Protein AF-0000000087635428 (afdb_homodimer)

Foldseek 3Di:
DFQLVLFAQDAAEDEQQAFQLVVVVVCVVVVHFKHFHADPVQAGQFMDGPVLQQQPDLDDPDPRRCRLVVLVVVQVVPDVSVVVSVVSRRDGNNSRTGGDAAAEERGDDPVVVVVVCVVVVNFKHFYAYPVNHGRGMDGVVSVVVVVVPPD/DFQLVLFAQDAAEDEQQAFQLVVVVVCVVVVHFKHFHADPVQAGQFMDGPVLQQQPDQDDPDPRRCRLVVLVVVQVVPDVSVVVSVVSRRDGNNSRTGGDAAAEERGDDPVVVVVVCVVVVNFKHFYAYPVNHGRGMD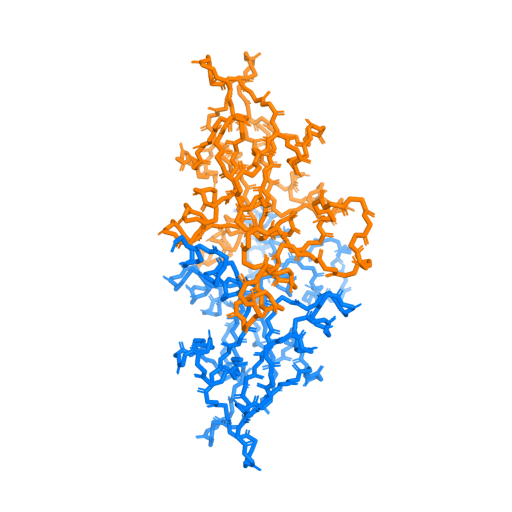GVVSVVVVVVPPD

Nearest PDB structures (foldseek):
  2p9m-assembly2_C  TM=8.745E-01  e=1.021E-12  Methanocaldococcus jannaschii DSM 2661
  2p9m-assembly1_A  TM=8.570E-01  e=1.891E-12  Methanocaldococcus jannaschii DSM 2661
  2ef7-assembly1_B-2  TM=7.426E-01  e=1.404E-13  Sulfurisphaera tokodaii str. 7
  2ef7-assembly1_A-2  TM=7.556E-01  e=5.151E-13  Sulfurisphaera tokodaii str. 7
  3kh5-assembly1_A  TM=8.311E-01  e=3.840E-11  Methanocaldococcus jannaschii

Solvent-accessible surface area (backbone atoms only — not comparable to full-atom values): 15898 Å² total; per-residue (Å²): 109,39,28,65,78,53,38,45,69,74,61,57,68,43,42,52,74,38,29,39,34,58,51,30,40,48,32,56,73,69,62,45,64,59,35,40,22,26,50,98,80,39,30,71,57,27,38,40,38,58,62,39,49,51,59,43,58,77,54,90,82,48,60,74,74,39,4,54,49,42,36,40,63,64,12,72,74,42,81,76,43,37,54,57,31,50,51,55,35,58,34,37,34,59,80,59,35,44,58,88,66,72,66,45,44,47,81,38,50,43,63,66,53,50,50,50,26,62,74,68,68,48,58,64,27,48,22,28,49,98,81,47,29,62,59,24,28,42,35,55,65,43,53,39,44,53,53,32,58,70,109,108,40,29,64,79,53,39,45,68,73,60,57,68,44,41,54,75,37,28,39,34,58,51,29,38,50,32,56,74,69,60,44,63,61,35,40,22,26,50,97,81,40,30,70,56,27,36,40,38,59,63,40,49,52,60,42,58,77,56,92,82,50,60,78,73,39,4,54,49,43,38,41,63,62,13,72,77,40,80,77,45,37,55,58,32,50,50,58,36,58,35,36,35,59,80,58,34,43,59,88,66,72,64,45,44,45,81,39,48,44,63,65,52,50,50,50,26,62,75,68,70,49,60,64,26,48,22,28,50,97,81,46,28,61,59,24,30,42,35,55,65,42,52,39,45,53,51,32,60,68,110

Organism: NCBI:txid103891

InterPro domains:
  IPR000644 CBS domain [PF00571] (4-55)
  IPR000644 CBS domain [PF00571] (93-148)
  IPR000644 CBS domain [PS51371] (7-63)
  IPR000644 CBS domain [PS51371] (97-151)
  IPR000644 CBS domain [SM00116] (10-58)
  IPR000644 CBS domain [SM00116] (100-148)
  IPR046342 CBS domain superfamily [G3DSA:3.10.580.10] (1-151)
  IPR046342 CBS domain superfamily [SSF54631] (1-147)
  IPR051257 Diverse Function CBS-Domain-Containing Protein [PTHR43080] (1-149)

Secondary structure (DSSP, 8-state):
-BHHHHSBS---EE-TTSBHHHHHHHHHHHT-SEEEEE-TT-BEEEEEEHHHHHHSBSSTTS-TT-BHHHHHHHHTTSTTHHHHHHHHHTSBGGGTSBSS---B-TTSBHHHHHHHHHHHT-SEEEEE-TTSBEEEEEEHHHHHHHHHHT-/-BHHHHSBS---EE-TTSBHHHHHHHHHHHT-SEEEEE-TT-BEEEEEEHHHHHHSBSSTTS-TT-BHHHHHHHHHTSTTHHHHHHHHHTSBGGGTSBSS---B-TTSBHHHHHHHHHHHT-SEEEEE-TTSBEEEEEEHHHHHHHHHHT-

pLDDT: mean 83.42, std 18.17, range [41.88, 98.81]

Sequence (302 aa):
MLIAEAMNKYPVTVTKDTSINEAAKLLVKYKVAALIVVNEENKLEGIITEGDLLYKKVRPHAPHYVNVLGASIYYSGIGEYNAQFKKLLAVHVEELMTKEVITCGPKEEVEPVVATMLEKHLKTMPVLDDNDTVIGVFSRRDVVELIAKESMLIAEAMNKYPVTVTKDTSINEAAKLLVKYKVAALIVVNEENKLEGIITEGDLLYKKVRPHAPHYVNVLGASIYYSGIGEYNAQFKKLLAVHVEELMTKEVITCGPKEEVEPVVATMLEKHLKTMPVLDDNDTVIGVFSRRDVVELIAKES

Radius of gyration: 19.89 Å; Cα contacts (8 Å, |Δi|>4): 584; chains: 2; bounding box: 55×61×41 Å

Structure (mmCIF, N/CA/C/O backbone):
data_AF-0000000087635428-model_v1
#
loop_
_entity.id
_entity.type
_entity.pdbx_description
1 polymer 'Putative manganese-dependent inorganic pyrophosphatase'
#
loop_
_atom_site.group_PDB
_atom_site.id
_atom_site.type_symbol
_atom_site.label_atom_id
_atom_site.label_alt_id
_atom_site.label_comp_id
_atom_site.label_asym_id
_atom_site.label_entity_id
_atom_site.label_seq_id
_atom_site.pdbx_PDB_ins_code
_atom_site.Cartn_x
_atom_site.Cartn_y
_atom_site.Cartn_z
_atom_site.occupancy
_atom_site.B_iso_or_equiv
_atom_site.auth_seq_id
_atom_site.auth_comp_id
_atom_site.auth_asym_id
_atom_site.auth_atom_id
_atom_site.pdbx_PDB_model_num
ATOM 1 N N . MET A 1 1 ? -9.312 -21.625 -6.305 1 87.75 1 MET A N 1
ATOM 2 C CA . MET A 1 1 ? -9.289 -21.047 -4.965 1 87.75 1 MET A CA 1
ATOM 3 C C . MET A 1 1 ? -10.312 -19.922 -4.84 1 87.75 1 MET A C 1
ATOM 5 O O . MET A 1 1 ? -10.43 -19.078 -5.727 1 87.75 1 MET A O 1
ATOM 9 N N . LEU A 1 2 ? -11.086 -20 -3.809 1 92.75 2 LEU A N 1
ATOM 10 C CA . LEU A 1 2 ? -12.141 -19.016 -3.629 1 92.75 2 LEU A CA 1
ATOM 11 C C . LEU A 1 2 ? -11.648 -17.828 -2.814 1 92.75 2 LEU A C 1
ATOM 13 O O . LEU A 1 2 ? -10.703 -17.953 -2.035 1 92.75 2 LEU A O 1
ATOM 17 N N . ILE A 1 3 ? -12.266 -16.688 -3.043 1 95.75 3 ILE A N 1
ATOM 18 C CA . ILE A 1 3 ? -11.938 -15.484 -2.305 1 95.75 3 ILE A CA 1
ATOM 19 C C . ILE A 1 3 ? -12.062 -15.742 -0.805 1 95.75 3 ILE A C 1
ATOM 21 O O . ILE A 1 3 ? -11.227 -15.289 -0.02 1 95.75 3 ILE A O 1
ATOM 25 N N . ALA A 1 4 ? -13.062 -16.547 -0.399 1 97.06 4 ALA A N 1
ATOM 26 C CA . ALA A 1 4 ? -13.281 -16.844 1.012 1 97.06 4 ALA A CA 1
ATOM 27 C C . ALA A 1 4 ? -12.039 -17.484 1.635 1 97.06 4 ALA A C 1
ATOM 29 O O . ALA A 1 4 ? -11.789 -17.328 2.83 1 97.06 4 ALA A O 1
ATOM 30 N N . GLU A 1 5 ? -11.211 -18.109 0.917 1 93.94 5 GLU A N 1
ATOM 31 C CA . GLU A 1 5 ? -10.031 -18.828 1.394 1 93.94 5 GLU A CA 1
ATOM 32 C C . GLU A 1 5 ? -8.805 -17.922 1.407 1 93.94 5 GLU A C 1
ATOM 34 O O . GLU A 1 5 ? -7.805 -18.219 2.061 1 93.94 5 GLU A O 1
ATOM 39 N N . ALA A 1 6 ? -8.883 -16.828 0.671 1 92.69 6 ALA A N 1
ATOM 40 C CA . ALA A 1 6 ? -7.695 -16 0.448 1 92.69 6 ALA A CA 1
ATOM 41 C C . ALA A 1 6 ? -7.824 -14.648 1.129 1 92.69 6 ALA A C 1
ATOM 43 O O . ALA A 1 6 ? -6.824 -13.969 1.376 1 92.69 6 ALA A O 1
ATOM 44 N N . MET A 1 7 ? -9.008 -14.266 1.433 1 96.44 7 MET A N 1
ATOM 45 C CA . MET A 1 7 ? -9.266 -12.922 1.938 1 96.44 7 MET A CA 1
ATOM 46 C C . MET A 1 7 ? -8.797 -12.781 3.383 1 96.44 7 MET A C 1
ATOM 48 O O . MET A 1 7 ? -8.633 -13.781 4.086 1 96.44 7 MET A O 1
ATOM 52 N N . ASN A 1 8 ? -8.555 -11.539 3.771 1 96.94 8 ASN A N 1
ATOM 53 C CA . ASN A 1 8 ? -8.469 -11.195 5.188 1 96.94 8 ASN A CA 1
ATOM 54 C C . ASN A 1 8 ? -9.859 -11.078 5.816 1 96.94 8 ASN A C 1
ATOM 56 O O . ASN A 1 8 ? -10.656 -10.234 5.422 1 96.94 8 ASN A O 1
ATOM 60 N N . LYS A 1 9 ? -10.117 -11.867 6.758 1 96.75 9 LYS A N 1
ATOM 61 C CA . LYS A 1 9 ? -11.453 -11.969 7.336 1 96.75 9 LYS A CA 1
ATOM 62 C C . LYS A 1 9 ? -11.656 -10.93 8.43 1 96.75 9 LYS A C 1
ATOM 64 O O . LYS A 1 9 ? -12.742 -10.828 9.008 1 96.75 9 LYS A O 1
ATOM 69 N N . TYR A 1 10 ? -10.633 -10.117 8.719 1 94.88 10 TYR A N 1
ATOM 70 C CA . TYR A 1 10 ? -10.695 -9.117 9.781 1 94.88 10 TYR A CA 1
ATOM 71 C C . TYR A 1 10 ? -10.344 -7.73 9.258 1 94.88 10 TYR A C 1
ATOM 73 O O . TYR A 1 10 ? -9.367 -7.121 9.695 1 94.88 10 TYR A O 1
ATOM 81 N N . PRO A 1 11 ? -11.195 -7.289 8.359 1 95.94 11 PRO A N 1
ATOM 82 C CA . PRO A 1 11 ? -10.93 -5.941 7.855 1 95.94 11 PRO A CA 1
ATOM 83 C C . PRO A 1 11 ? -11.031 -4.875 8.945 1 95.94 11 PRO A C 1
ATOM 85 O O . PRO A 1 11 ? -11.844 -5 9.859 1 95.94 11 PRO A O 1
ATOM 88 N N . VAL A 1 12 ? -10.227 -3.861 8.906 1 97.88 12 VAL A N 1
ATOM 89 C CA . VAL A 1 12 ? -10.375 -2.713 9.789 1 97.88 12 VAL A CA 1
ATOM 90 C C . VAL A 1 12 ? -11.484 -1.797 9.273 1 97.88 12 VAL A C 1
ATOM 92 O O . VAL A 1 12 ? -11.414 -1.309 8.148 1 97.88 12 VAL A O 1
ATOM 95 N N . THR A 1 13 ? -12.484 -1.615 10.109 1 98.44 13 THR A N 1
ATOM 96 C CA . THR A 1 13 ? -13.641 -0.839 9.672 1 98.44 13 THR A CA 1
ATOM 97 C C . THR A 1 13 ? -13.758 0.454 10.469 1 98.44 13 THR A C 1
ATOM 99 O O . THR A 1 13 ? -13.258 0.542 11.594 1 98.44 13 THR A O 1
ATOM 102 N N . VAL A 1 14 ? -14.352 1.419 9.875 1 98.5 14 VAL A N 1
ATOM 103 C CA . VAL A 1 14 ? -14.711 2.686 10.508 1 98.5 14 VAL A CA 1
ATOM 104 C C . VAL A 1 14 ? -16.109 3.1 10.078 1 98.5 14 VAL A C 1
ATOM 106 O O . VAL A 1 14 ? -16.719 2.461 9.219 1 98.5 14 VAL A O 1
ATOM 109 N N . THR A 1 15 ? -16.609 4.098 10.711 1 98.38 15 THR A N 1
ATOM 110 C CA . THR A 1 15 ? -17.875 4.668 10.297 1 98.38 15 THR A CA 1
ATOM 111 C C . THR A 1 15 ? -17.656 5.961 9.516 1 98.38 15 THR A C 1
ATOM 113 O O . THR A 1 15 ? -16.562 6.508 9.5 1 98.38 15 THR A O 1
ATOM 116 N N . LYS A 1 16 ? -18.703 6.375 8.836 1 97 16 LYS A N 1
ATOM 117 C CA . LYS A 1 16 ? -18.625 7.602 8.047 1 97 16 LYS A CA 1
ATOM 118 C C . LYS A 1 16 ? -18.312 8.805 8.93 1 97 16 LYS A C 1
ATOM 120 O O . LYS A 1 16 ? -17.828 9.828 8.445 1 97 16 LYS A O 1
ATOM 125 N N . ASP A 1 17 ? -18.516 8.695 10.297 1 96.5 17 ASP A N 1
ATOM 126 C CA . ASP A 1 17 ? -18.344 9.812 11.219 1 96.5 17 ASP A CA 1
ATOM 127 C C . ASP A 1 17 ? -16.953 9.805 11.844 1 96.5 17 ASP A C 1
ATOM 129 O O . ASP A 1 17 ? -16.578 10.734 12.562 1 96.5 17 ASP A O 1
ATOM 133 N N . THR A 1 18 ? -16.234 8.781 11.594 1 96.25 18 THR A N 1
ATOM 134 C CA . THR A 1 18 ? -14.859 8.734 12.078 1 96.25 18 THR A CA 1
ATOM 135 C C . THR A 1 18 ? -14.047 9.914 11.539 1 96.25 18 THR A C 1
ATOM 137 O O . THR A 1 18 ? -14.164 10.266 10.367 1 96.25 18 THR A O 1
ATOM 140 N N . SER A 1 19 ? -13.25 10.523 12.398 1 92.25 19 SER A N 1
ATOM 141 C CA . SER A 1 19 ? -12.422 11.633 11.938 1 92.25 19 SER A CA 1
ATOM 142 C C . SER A 1 19 ? -11.289 11.148 11.047 1 92.25 19 SER A C 1
ATOM 144 O O . SER A 1 19 ? -10.844 10 11.164 1 92.25 19 SER A O 1
ATOM 146 N N . ILE A 1 20 ? -10.805 12.047 10.234 1 89.56 20 ILE A N 1
ATOM 147 C CA . ILE A 1 20 ? -9.672 11.734 9.367 1 89.56 20 ILE A CA 1
ATOM 148 C C . ILE A 1 20 ? -8.438 11.422 10.211 1 89.56 20 ILE A C 1
ATOM 150 O O . ILE A 1 20 ? -7.66 10.531 9.883 1 89.56 20 ILE A O 1
ATOM 154 N N . ASN A 1 21 ? -8.305 12.141 11.281 1 89.5 21 ASN A N 1
ATOM 155 C CA . ASN A 1 21 ? -7.184 11.875 12.18 1 89.5 21 ASN A CA 1
ATOM 156 C C . ASN A 1 21 ? -7.238 10.461 12.742 1 89.5 21 ASN A C 1
ATOM 158 O O . ASN A 1 21 ? -6.223 9.758 12.766 1 89.5 21 ASN A O 1
ATOM 162 N N . GLU A 1 22 ? -8.398 10.055 13.203 1 93.94 22 GLU A N 1
ATOM 163 C CA . GLU A 1 22 ? -8.562 8.695 13.719 1 93.94 22 GLU A CA 1
ATOM 164 C C . GLU A 1 22 ? -8.344 7.66 12.617 1 93.94 22 GLU A C 1
ATOM 166 O O . GLU A 1 22 ? -7.742 6.609 12.852 1 93.94 22 GLU A O 1
ATOM 171 N N . ALA A 1 23 ? -8.859 7.961 11.43 1 94.81 23 ALA A N 1
ATOM 172 C CA . ALA A 1 23 ? -8.625 7.066 10.297 1 94.81 23 ALA A CA 1
ATOM 173 C C . ALA A 1 23 ? -7.137 6.895 10.031 1 94.81 23 ALA A C 1
ATOM 175 O O . ALA A 1 23 ? -6.66 5.773 9.828 1 94.81 23 ALA A O 1
ATOM 176 N N . ALA A 1 24 ? -6.402 7.992 10.062 1 92.12 24 ALA A N 1
ATOM 177 C CA . ALA A 1 24 ? -4.957 7.941 9.852 1 92.12 24 ALA A CA 1
ATOM 178 C C . ALA A 1 24 ? -4.281 7.09 10.922 1 92.12 24 ALA A C 1
ATOM 180 O O . ALA A 1 24 ? -3.412 6.27 10.617 1 92.12 24 ALA A O 1
ATOM 181 N N . LYS A 1 25 ? -4.727 7.234 12.141 1 94.88 25 LYS A N 1
ATOM 182 C CA . LYS A 1 25 ? -4.16 6.465 13.242 1 94.88 25 LYS A CA 1
ATOM 183 C C . LYS A 1 25 ? -4.391 4.969 13.047 1 94.88 25 LYS A C 1
ATOM 185 O O . LYS A 1 25 ? -3.504 4.156 13.312 1 94.88 25 LYS A O 1
ATOM 190 N N . LEU A 1 26 ? -5.508 4.648 12.602 1 96.94 26 LEU A N 1
ATOM 191 C CA . LEU A 1 26 ? -5.844 3.242 12.398 1 96.94 26 LEU A CA 1
ATOM 192 C C . LEU A 1 26 ? -5.035 2.654 11.242 1 96.94 26 LEU A C 1
ATOM 194 O O . LEU A 1 26 ? -4.582 1.512 11.312 1 96.94 26 LEU A O 1
ATOM 198 N N . LEU A 1 27 ? -4.898 3.439 10.125 1 95.62 27 LEU A N 1
ATOM 199 C CA . LEU A 1 27 ? -4.07 2.98 9.016 1 95.62 27 LEU A CA 1
ATOM 200 C C . LEU A 1 27 ? -2.654 2.666 9.492 1 95.62 27 LEU A C 1
ATOM 202 O O . LEU A 1 27 ? -2.082 1.64 9.109 1 95.62 27 LEU A O 1
ATOM 206 N N . VAL A 1 28 ? -2.156 3.512 10.344 1 93.5 28 VAL A N 1
ATOM 207 C CA . VAL A 1 28 ? -0.795 3.361 10.852 1 93.5 28 VAL A CA 1
ATOM 208 C C . VAL A 1 28 ? -0.73 2.18 11.812 1 93.5 28 VAL A C 1
ATOM 210 O O . VAL A 1 28 ? 0.128 1.306 11.68 1 93.5 28 VAL A O 1
ATOM 213 N N . LYS A 1 29 ? -1.64 2.123 12.734 1 95.38 29 LYS A N 1
ATOM 214 C CA . LYS A 1 29 ? -1.658 1.124 13.797 1 95.38 29 LYS A CA 1
ATOM 215 C C . LYS A 1 29 ? -1.744 -0.288 13.227 1 95.38 29 LYS A C 1
ATOM 217 O O . LYS A 1 29 ? -0.996 -1.177 13.641 1 95.38 29 LYS A O 1
ATOM 222 N N . TYR A 1 30 ? -2.557 -0.467 12.266 1 95.19 30 TYR A N 1
ATOM 223 C CA . TYR A 1 30 ? -2.818 -1.812 11.766 1 95.19 30 TYR A CA 1
ATOM 224 C C . TYR A 1 30 ? -1.998 -2.1 10.516 1 95.19 30 TYR A C 1
ATOM 226 O O . TYR A 1 30 ? -2.045 -3.207 9.977 1 95.19 30 TYR A O 1
ATOM 234 N N . LYS A 1 31 ? -1.238 -1.146 10.023 1 93 31 LYS A N 1
ATOM 235 C CA . LYS A 1 31 ? -0.356 -1.271 8.867 1 93 31 LYS A CA 1
ATOM 236 C C . LYS A 1 31 ? -1.13 -1.721 7.629 1 93 31 LYS A C 1
ATOM 238 O O . LYS A 1 31 ? -0.735 -2.674 6.953 1 93 31 LYS A O 1
ATOM 243 N N . VAL A 1 32 ? -2.256 -1.066 7.445 1 94 32 VAL A N 1
ATOM 244 C CA . VAL A 1 32 ? -3.072 -1.323 6.266 1 94 32 VAL A CA 1
ATOM 245 C C . VAL A 1 32 ? -3.17 -0.056 5.418 1 94 32 VAL A C 1
ATOM 247 O O . VAL A 1 32 ? -2.943 1.049 5.918 1 94 32 VAL A O 1
ATOM 250 N N . ALA A 1 33 ? -3.521 -0.245 4.121 1 92.88 33 ALA A N 1
ATOM 251 C CA . ALA A 1 33 ? -3.574 0.888 3.201 1 92.88 33 ALA A CA 1
ATOM 252 C C . ALA A 1 33 ? -5.008 1.382 3.021 1 92.88 33 ALA A C 1
ATOM 254 O O . ALA A 1 33 ? -5.242 2.412 2.387 1 92.88 33 ALA A O 1
ATOM 255 N N . ALA A 1 34 ? -5.949 0.67 3.617 1 96.06 34 ALA A N 1
ATOM 256 C CA . ALA A 1 34 ? -7.352 1.03 3.428 1 96.06 34 ALA A CA 1
ATOM 257 C C . ALA A 1 34 ? -8.188 0.656 4.652 1 96.06 34 ALA A C 1
ATOM 259 O O . ALA A 1 34 ? -7.863 -0.3 5.359 1 96.06 34 ALA A O 1
ATOM 260 N N . LEU A 1 35 ? -9.188 1.454 4.906 1 98.12 35 LEU A N 1
ATOM 261 C CA . LEU A 1 35 ? -10.242 1.177 5.875 1 98.12 35 LEU A CA 1
ATOM 262 C C . LEU A 1 35 ? -11.602 1.059 5.191 1 98.12 35 LEU A C 1
ATOM 264 O O . LEU A 1 35 ? -11.906 1.833 4.281 1 98.12 35 LEU A O 1
ATOM 268 N N . ILE A 1 36 ? -12.352 0.069 5.648 1 98.69 36 ILE A N 1
ATOM 269 C CA . ILE A 1 36 ? -13.688 -0.121 5.094 1 98.69 36 ILE A CA 1
ATOM 270 C C . ILE A 1 36 ? -14.711 0.651 5.926 1 98.69 36 ILE A C 1
ATOM 272 O O . ILE A 1 36 ? -14.719 0.552 7.152 1 98.69 36 ILE A O 1
ATOM 276 N N . VAL A 1 37 ? -15.484 1.456 5.242 1 98.69 37 VAL A N 1
ATOM 277 C CA . VAL A 1 37 ? -16.484 2.252 5.938 1 98.69 37 VAL A CA 1
ATOM 278 C C . VAL A 1 37 ? -17.812 1.499 5.965 1 98.69 37 VAL A C 1
ATOM 280 O O . VAL A 1 37 ? -18.359 1.139 4.914 1 98.69 37 VAL A O 1
ATOM 283 N N . VAL A 1 38 ? -18.297 1.262 7.145 1 98.62 38 VAL A N 1
ATOM 284 C CA . VAL A 1 38 ? -19.531 0.496 7.305 1 98.62 38 VAL A CA 1
ATOM 285 C C . VAL A 1 38 ? -20.484 1.252 8.211 1 98.62 38 VAL A C 1
ATOM 287 O O . VAL A 1 38 ? -20.078 2.158 8.945 1 98.62 38 VAL A O 1
ATOM 290 N N . ASN A 1 39 ? -21.719 0.899 8.078 1 98 39 ASN A N 1
ATOM 291 C CA . ASN A 1 39 ? -22.703 1.446 9.008 1 98 39 ASN A CA 1
ATOM 292 C C . ASN A 1 39 ? -22.906 0.539 10.219 1 98 39 ASN A C 1
ATOM 294 O O . ASN A 1 39 ? -22.125 -0.388 10.438 1 98 39 ASN A O 1
ATOM 298 N N . GLU A 1 40 ? -23.906 0.803 11.016 1 96.81 40 GLU A N 1
ATOM 299 C CA . GLU A 1 40 ? -24.156 0.089 12.266 1 96.81 40 GLU A CA 1
ATOM 300 C C . GLU A 1 40 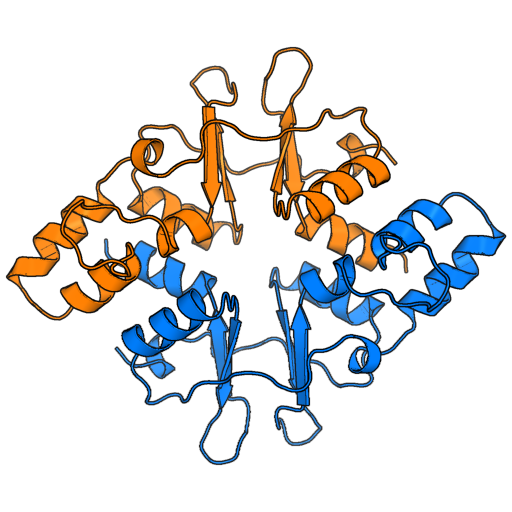? -24.5 -1.372 12.008 1 96.81 40 GLU A C 1
AT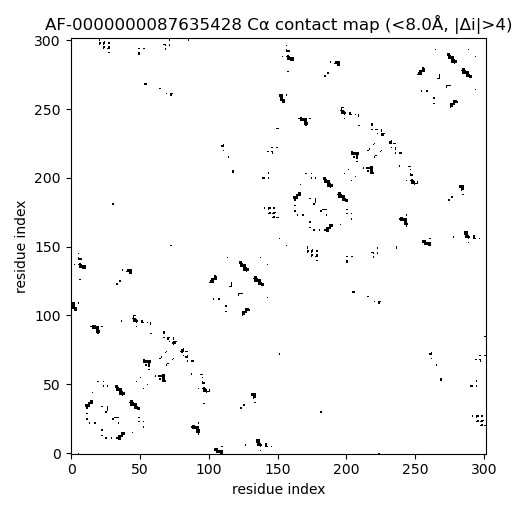OM 302 O O . GLU A 1 40 ? -24.312 -2.227 12.875 1 96.81 40 GLU A O 1
ATOM 307 N N . GLU A 1 41 ? -24.984 -1.687 10.82 1 97 41 GLU A N 1
ATOM 308 C CA . GLU A 1 41 ? -25.359 -3.051 10.469 1 97 41 GLU A CA 1
ATOM 309 C C . GLU A 1 41 ? -24.219 -3.76 9.727 1 97 41 GLU A C 1
ATOM 311 O O . GLU A 1 41 ? -24.438 -4.809 9.117 1 97 41 GLU A O 1
ATOM 316 N N . ASN A 1 42 ? -23.078 -3.148 9.625 1 97.19 42 ASN A N 1
ATOM 317 C CA . ASN A 1 42 ? -21.906 -3.678 8.953 1 97.19 42 ASN A CA 1
ATOM 318 C C . ASN A 1 42 ? -22.094 -3.713 7.438 1 97.19 42 ASN A C 1
ATOM 320 O O . ASN A 1 42 ? -21.469 -4.52 6.75 1 97.19 42 ASN A O 1
ATOM 324 N N . LYS A 1 43 ? -23 -2.84 7.031 1 98.06 43 LYS A N 1
ATOM 325 C CA . LYS A 1 43 ? -23.172 -2.684 5.59 1 98.06 43 LYS A CA 1
ATOM 326 C C . LYS A 1 43 ? -22.156 -1.695 5.02 1 98.06 43 LYS A C 1
ATOM 328 O O . LYS A 1 43 ? -21.844 -0.679 5.648 1 98.06 43 LYS A O 1
ATOM 333 N N . LEU A 1 44 ? -21.75 -1.979 3.801 1 98.19 44 LEU A N 1
ATOM 334 C CA . LEU A 1 44 ? -20.703 -1.186 3.158 1 98.19 44 LEU A CA 1
ATOM 335 C C . LEU A 1 44 ? -21.203 0.213 2.826 1 98.19 44 LEU A C 1
ATOM 337 O O . LEU A 1 44 ? -22.266 0.365 2.207 1 98.19 44 LEU A O 1
ATOM 341 N N . GLU A 1 45 ? -20.469 1.233 3.242 1 97.94 45 GLU A N 1
ATOM 342 C CA . GLU A 1 45 ? -20.812 2.611 2.895 1 97.94 45 GLU A CA 1
ATOM 343 C C . GLU A 1 45 ? -19.719 3.242 2.031 1 97.94 45 GLU A C 1
ATOM 345 O O . GLU A 1 45 ? -19.953 4.246 1.355 1 97.94 45 GLU A O 1
ATOM 350 N N . GLY A 1 46 ? -18.531 2.707 2.072 1 97.81 46 GLY A N 1
ATOM 351 C CA . GLY A 1 46 ? -17.422 3.256 1.302 1 97.81 46 GLY A CA 1
ATOM 352 C C . GLY A 1 46 ? -16.078 2.67 1.69 1 97.81 46 GLY A C 1
ATOM 353 O O . GLY A 1 46 ? -16.016 1.626 2.342 1 97.81 46 GLY A O 1
ATOM 354 N N . ILE A 1 47 ? -15.055 3.227 1.219 1 97.69 47 ILE A N 1
ATOM 355 C CA . ILE A 1 47 ? -13.68 2.859 1.52 1 97.69 47 ILE A CA 1
ATOM 356 C C . ILE A 1 47 ? -12.805 4.113 1.567 1 97.69 47 ILE A C 1
ATOM 358 O O . ILE A 1 47 ? -13 5.043 0.781 1 97.69 47 ILE A O 1
ATOM 362 N N . ILE A 1 48 ? -11.953 4.211 2.521 1 95.12 48 ILE A N 1
ATOM 363 C CA . ILE A 1 48 ? -10.992 5.305 2.572 1 95.12 48 ILE A CA 1
ATOM 364 C C . ILE A 1 48 ? -9.57 4.746 2.631 1 95.12 48 ILE A C 1
ATOM 366 O O . ILE A 1 48 ? -9.289 3.834 3.412 1 95.12 48 ILE A O 1
ATOM 370 N N . THR A 1 49 ? -8.688 5.227 1.741 1 93.62 49 THR A N 1
ATOM 371 C CA . THR A 1 49 ? -7.324 4.715 1.617 1 93.62 49 THR A CA 1
ATOM 372 C C . THR A 1 49 ? -6.309 5.793 1.983 1 93.62 49 THR A C 1
ATOM 374 O O . THR A 1 49 ? -6.668 6.953 2.182 1 93.62 49 THR A O 1
ATOM 377 N N . GLU A 1 50 ? -5.074 5.34 2.143 1 90 50 GLU A N 1
ATOM 378 C CA . GLU A 1 50 ? -3.992 6.301 2.326 1 90 50 GLU A CA 1
ATOM 379 C C . GLU A 1 50 ? -3.941 7.301 1.174 1 90 50 GLU A C 1
ATOM 381 O O . GLU A 1 50 ? -3.6 8.469 1.372 1 90 50 GLU A O 1
ATOM 386 N N . GLY A 1 51 ? -4.258 6.809 0.003 1 86.19 51 GLY A N 1
ATOM 387 C CA . GLY A 1 51 ? -4.301 7.699 -1.146 1 86.19 51 GLY A CA 1
ATOM 388 C C . GLY A 1 51 ? -5.332 8.805 -1.01 1 86.19 51 GLY A C 1
ATOM 389 O O . GLY A 1 51 ? -5.105 9.93 -1.451 1 86.19 51 GLY A O 1
ATOM 390 N N . ASP A 1 52 ? -6.426 8.516 -0.481 1 86.19 52 ASP A N 1
ATOM 391 C CA . ASP A 1 52 ? -7.465 9.523 -0.257 1 86.19 52 ASP A CA 1
ATOM 392 C C . ASP A 1 52 ? -6.969 10.625 0.669 1 86.19 52 ASP A C 1
ATOM 394 O O . ASP A 1 52 ? -7.324 11.797 0.494 1 86.19 52 ASP A O 1
ATOM 398 N N . LEU A 1 53 ? -6.184 10.227 1.666 1 84.31 53 LEU A N 1
ATOM 399 C CA . LEU A 1 53 ? -5.66 11.188 2.629 1 84.31 53 LEU A CA 1
ATOM 400 C C . LEU A 1 53 ? -4.605 12.078 1.988 1 84.31 53 LEU A C 1
ATOM 402 O O . LEU A 1 53 ? -4.445 13.242 2.381 1 84.31 53 LEU A O 1
ATOM 406 N N . LEU A 1 54 ? -3.945 11.539 0.984 1 79.69 54 LEU A N 1
ATOM 407 C CA . LEU A 1 54 ? -2.83 12.258 0.371 1 79.69 54 LEU A CA 1
ATOM 408 C C . LEU A 1 54 ? -3.312 13.125 -0.784 1 79.69 54 LEU A C 1
ATOM 410 O O . LEU A 1 54 ? -2.77 14.211 -1.019 1 79.69 54 LEU A O 1
ATOM 414 N N . TYR A 1 55 ? -4.234 12.727 -1.587 1 72.19 55 TYR A N 1
ATOM 415 C CA . TYR A 1 55 ? -4.555 13.359 -2.861 1 72.19 55 TYR A CA 1
ATOM 416 C C . TYR A 1 55 ? -5.789 14.242 -2.734 1 72.19 55 TYR A C 1
ATOM 418 O O . TYR A 1 55 ? -5.953 15.203 -3.49 1 72.19 55 TYR A O 1
ATOM 426 N N . LYS A 1 56 ? -6.664 13.781 -2.004 1 61.53 56 LYS A N 1
ATOM 427 C CA . LYS A 1 56 ? -7.949 14.469 -2.078 1 61.53 56 LYS A CA 1
ATOM 428 C C . LYS A 1 56 ? -7.945 15.742 -1.236 1 61.53 56 LYS A C 1
ATOM 430 O O . LYS A 1 56 ? -7.355 15.773 -0.154 1 61.53 56 LYS A O 1
ATOM 435 N N . LYS A 1 57 ? -8.195 16.938 -2.078 1 55.41 57 LYS A N 1
ATOM 436 C CA . LYS A 1 57 ? -8.328 18.281 -1.524 1 55.41 57 LYS A CA 1
ATOM 437 C C . LYS A 1 57 ? -9.375 18.312 -0.416 1 55.41 57 LYS A C 1
ATOM 439 O O . LYS A 1 57 ? -10.469 17.781 -0.573 1 55.41 57 LYS A O 1
ATOM 444 N N . VAL A 1 58 ? -8.914 18.453 0.89 1 48.31 58 VAL A N 1
ATOM 445 C CA . VAL A 1 58 ? -9.945 18.672 1.896 1 48.31 58 VAL A CA 1
ATOM 446 C C . VAL A 1 58 ? -10.625 20.016 1.65 1 48.31 58 VAL A C 1
ATOM 448 O O . VAL A 1 58 ? -11.836 20.156 1.848 1 48.31 58 VAL A O 1
ATOM 451 N N . ARG A 1 59 ? -9.852 21.203 1.533 1 46.09 59 ARG A N 1
ATOM 452 C CA . ARG A 1 59 ? -10.477 22.516 1.459 1 46.09 59 ARG A CA 1
ATOM 453 C C . ARG A 1 59 ? -10.453 23.062 0.033 1 46.09 59 ARG A C 1
ATOM 455 O O . ARG A 1 59 ? -9.508 22.797 -0.714 1 46.09 59 ARG A O 1
ATOM 462 N N . PRO A 1 60 ? -11.586 23.578 -0.401 1 42.19 60 PRO A N 1
ATOM 463 C CA . PRO A 1 60 ? -11.781 24.141 -1.739 1 42.19 60 PRO A CA 1
ATOM 464 C C . PRO A 1 60 ? -10.562 24.906 -2.234 1 42.19 60 PRO A C 1
ATOM 466 O O . PRO A 1 60 ? -10.227 24.859 -3.422 1 42.19 60 PRO A O 1
ATOM 469 N N . HIS A 1 61 ? -10.117 25.953 -1.573 1 42.06 61 HIS A N 1
ATOM 470 C CA . HIS A 1 61 ? -9.227 26.984 -2.08 1 42.06 61 HIS A CA 1
ATOM 471 C C . HIS A 1 61 ? -7.766 26.625 -1.822 1 42.06 61 HIS A C 1
ATOM 473 O O . HIS A 1 61 ? -6.875 27.453 -1.978 1 42.06 61 HIS A O 1
ATOM 479 N N . ALA A 1 62 ? -7.547 25.656 -1.183 1 42.41 62 ALA A N 1
ATOM 480 C CA . ALA A 1 62 ? -6.137 25.359 -0.928 1 42.41 62 ALA A CA 1
ATOM 481 C C . ALA A 1 62 ? -5.434 24.891 -2.197 1 42.41 62 ALA A C 1
ATOM 483 O O . ALA A 1 62 ? -6.059 24.281 -3.068 1 42.41 62 ALA A O 1
ATOM 484 N N . PRO A 1 63 ? -4.355 25.469 -2.545 1 42 63 PRO A N 1
ATOM 485 C CA . PRO A 1 63 ? -3.664 24.984 -3.744 1 42 63 PRO A CA 1
ATOM 486 C C . PRO A 1 63 ? -3.715 23.469 -3.885 1 42 63 PRO A C 1
ATOM 488 O O . PRO A 1 63 ? -3.932 22.766 -2.898 1 42 63 PRO A O 1
ATOM 491 N N . HIS A 1 64 ? -3.854 23.047 -5.117 1 42.94 64 HIS A N 1
ATOM 492 C CA . HIS A 1 64 ? -4.188 21.703 -5.578 1 42.94 64 HIS A CA 1
ATOM 493 C C . HIS A 1 64 ? -3.566 20.641 -4.676 1 42.94 64 HIS A C 1
ATOM 495 O O . HIS A 1 64 ? -4.199 19.625 -4.379 1 42.94 64 HIS A O 1
ATOM 501 N N . TYR A 1 65 ? -2.244 20.75 -4.473 1 43.16 65 TYR A N 1
ATOM 502 C CA . TYR A 1 65 ? -1.545 19.656 -3.797 1 43.16 65 TYR A CA 1
ATOM 503 C C . TYR A 1 65 ? -1.699 19.766 -2.285 1 43.16 65 TYR A C 1
ATOM 505 O O . TYR A 1 65 ? -1.126 18.969 -1.538 1 43.16 65 TYR A O 1
ATOM 513 N N . VAL A 1 66 ? -2.307 20.859 -1.74 1 48.97 66 VAL A N 1
ATOM 514 C CA . VAL A 1 66 ? -2.359 20.875 -0.282 1 48.97 66 VAL A CA 1
ATOM 515 C C . VAL A 1 66 ? -3.289 19.781 0.22 1 48.97 66 VAL A C 1
ATOM 517 O O . VAL A 1 66 ? -4.512 19.938 0.212 1 48.97 66 VAL A O 1
ATOM 520 N N . ASN A 1 67 ? -2.889 18.609 -0.08 1 54.94 67 ASN A N 1
ATOM 521 C CA . ASN A 1 67 ? -3.467 17.422 0.563 1 54.94 67 ASN A CA 1
ATOM 522 C C . ASN A 1 67 ? -3.268 17.469 2.076 1 54.94 67 ASN A C 1
ATOM 524 O O . ASN A 1 67 ? -2.605 18.359 2.6 1 54.94 67 ASN A O 1
ATOM 528 N N . VAL A 1 68 ? -4.051 16.781 2.727 1 55.41 68 VAL A N 1
ATOM 529 C CA . VAL A 1 68 ? -4.039 16.719 4.184 1 55.41 68 VAL A CA 1
ATOM 530 C C . VAL A 1 68 ? -2.615 16.922 4.699 1 55.41 68 VAL A C 1
ATOM 532 O O . VAL A 1 68 ? -2.391 17.656 5.66 1 55.41 68 VAL A O 1
ATOM 535 N N . LEU A 1 69 ? -1.691 16.328 3.988 1 55.12 69 LEU A N 1
ATOM 536 C CA . LEU A 1 69 ? -0.3 16.375 4.426 1 55.12 69 LEU A CA 1
ATOM 537 C C . LEU A 1 69 ? 0.268 17.781 4.242 1 55.12 69 LEU A C 1
ATOM 539 O O . LEU A 1 69 ? 0.959 18.297 5.125 1 55.12 69 LEU A O 1
ATOM 543 N N . GLY A 1 70 ? 0.134 18.219 2.936 1 57.22 70 GLY A N 1
ATOM 544 C CA . GLY A 1 70 ? 0.63 19.562 2.697 1 57.22 70 GLY A CA 1
ATOM 545 C C . GLY A 1 70 ? 0.167 20.562 3.74 1 57.22 70 GLY A C 1
ATOM 546 O O . GLY A 1 70 ? 0.947 21.406 4.191 1 57.22 70 GLY A O 1
ATOM 547 N N . ALA A 1 71 ? -1.099 20.359 4 1 56.47 71 ALA A N 1
ATOM 548 C CA . ALA A 1 71 ? -1.656 21.266 5.004 1 56.47 71 ALA A CA 1
ATOM 549 C C . ALA A 1 71 ? -0.963 21.094 6.352 1 56.47 71 ALA A C 1
ATOM 551 O O . ALA A 1 71 ? -0.674 22.062 7.043 1 56.47 71 ALA A O 1
ATOM 552 N N . SER A 1 72 ? -0.806 19.844 6.766 1 56.25 72 SER A N 1
ATOM 553 C CA . SER A 1 72 ? -0.162 19.562 8.039 1 56.25 72 SER A CA 1
ATOM 554 C C . SER A 1 72 ? 1.271 20.078 8.07 1 56.25 72 SER A C 1
ATOM 556 O O . SER A 1 72 ? 1.695 20.703 9.047 1 56.25 72 SER A O 1
ATOM 558 N N . ILE A 1 73 ? 1.979 19.766 7.102 1 54.72 73 ILE A N 1
ATOM 559 C CA . ILE A 1 73 ? 3.389 20.125 7.023 1 54.72 73 ILE A CA 1
ATOM 560 C C . ILE A 1 73 ? 3.518 21.656 6.934 1 54.72 73 ILE A C 1
ATOM 562 O O . ILE A 1 73 ? 4.395 22.25 7.566 1 54.72 73 ILE A O 1
ATOM 566 N N . TYR A 1 74 ? 2.74 22.109 6.004 1 51.91 74 TYR A N 1
ATOM 567 C CA . TYR A 1 74 ? 2.762 23.562 5.871 1 51.91 74 TYR A CA 1
ATOM 568 C C . TYR A 1 74 ? 2.371 24.234 7.18 1 51.91 74 TYR A C 1
ATOM 570 O O . TYR A 1 74 ? 2.93 25.266 7.543 1 51.91 74 TYR A O 1
ATOM 578 N N . TYR A 1 75 ? 1.456 23.609 7.895 1 50.53 75 TYR A N 1
ATOM 579 C CA . TYR A 1 75 ? 0.859 24.328 9.023 1 50.53 75 TYR A CA 1
ATOM 580 C C . TYR A 1 75 ? 1.639 24.062 10.305 1 50.53 75 TYR A C 1
ATOM 582 O O . TYR A 1 75 ? 1.45 24.75 11.305 1 50.53 75 TYR A O 1
ATOM 590 N N . SER A 1 76 ? 2.256 22.984 10.508 1 51.31 76 SER A N 1
ATOM 591 C CA . SER A 1 76 ? 2.959 22.766 11.773 1 51.31 76 SER A CA 1
ATOM 592 C C . SER A 1 76 ? 3.912 23.906 12.078 1 51.31 76 SER A C 1
ATOM 594 O O . SER A 1 76 ? 4.344 24.078 13.219 1 51.31 76 SER A O 1
ATOM 596 N N . GLY A 1 77 ? 4.426 24.547 11.242 1 44.69 77 GLY A N 1
ATOM 597 C CA . GLY A 1 77 ? 5.32 25.641 11.594 1 44.69 77 GLY A CA 1
ATOM 598 C C . GLY A 1 77 ? 4.598 26.953 11.844 1 44.69 77 GLY A C 1
ATOM 599 O O . GLY A 1 77 ? 5.18 27.891 12.383 1 44.69 77 GLY A O 1
ATOM 600 N N . ILE A 1 78 ? 3.412 27.359 11.266 1 44.38 78 ILE A N 1
ATOM 601 C CA . ILE A 1 78 ? 2.865 28.703 11.469 1 44.38 78 ILE A CA 1
ATOM 602 C C . ILE A 1 78 ? 1.635 28.609 12.367 1 44.38 78 ILE A C 1
ATOM 604 O O . ILE A 1 78 ? 0.766 27.766 12.172 1 44.38 78 ILE A O 1
ATOM 608 N N . GLY A 1 79 ? 1.589 29.172 13.57 1 45.53 79 GLY A N 1
ATOM 609 C CA . GLY A 1 79 ? 0.606 29.312 14.633 1 45.53 79 GLY A CA 1
ATOM 610 C C . GLY A 1 79 ? -0.825 29.234 14.133 1 45.53 79 GLY A C 1
ATOM 611 O O . GLY A 1 79 ? -1.611 28.422 14.633 1 45.53 79 GLY A O 1
ATOM 612 N N . GLU A 1 80 ? -1.338 30.172 13.375 1 47.28 80 GLU A N 1
ATOM 613 C CA . GLU A 1 80 ? -2.693 30.375 12.867 1 47.28 80 GLU A CA 1
ATOM 614 C C . GLU A 1 80 ? -3.107 29.219 11.953 1 47.28 80 GLU A C 1
ATOM 616 O O . GLU A 1 80 ? -4.266 28.797 11.969 1 47.28 80 GLU A O 1
ATOM 621 N N . TYR A 1 81 ? -2.293 28.625 11.133 1 48.09 81 TYR A N 1
ATOM 622 C CA . TYR A 1 81 ? -2.52 27.625 10.094 1 48.09 81 TYR A CA 1
ATOM 623 C C . TYR A 1 81 ? -2.617 26.234 10.68 1 48.09 81 TYR A C 1
ATOM 625 O O . TYR A 1 81 ? -3.297 25.359 10.125 1 48.09 81 TYR A O 1
ATOM 633 N N . ASN A 1 82 ? -2.152 26.109 11.883 1 56.53 82 ASN A N 1
ATOM 634 C CA . ASN A 1 82 ? -2.375 24.922 12.695 1 56.53 82 ASN A CA 1
ATOM 635 C C . ASN A 1 82 ? -3.863 24.656 12.906 1 56.53 82 ASN A C 1
ATOM 637 O O . ASN A 1 82 ? -4.309 23.516 12.844 1 56.53 82 ASN A O 1
ATOM 641 N N . ALA A 1 83 ? -4.535 25.844 13.023 1 59.41 83 ALA A N 1
ATOM 642 C CA . ALA A 1 83 ? -5.969 25.703 13.266 1 59.41 83 ALA A CA 1
ATOM 643 C C . ALA A 1 83 ? -6.676 25.125 12.047 1 59.41 83 ALA A C 1
ATOM 645 O O . ALA A 1 83 ? -7.582 24.297 12.18 1 59.41 83 ALA A O 1
ATOM 646 N N . GLN A 1 84 ? -6.293 25.562 10.844 1 59.16 84 GLN A N 1
ATOM 647 C CA . GLN A 1 84 ? -6.93 25.078 9.625 1 59.16 84 GLN A CA 1
ATOM 648 C C . GLN A 1 84 ? -6.621 23.594 9.398 1 59.16 84 GLN A C 1
ATOM 650 O O . GLN A 1 84 ? -7.488 22.844 8.969 1 59.16 84 GLN A O 1
ATOM 655 N N . PHE A 1 85 ? -5.488 23.219 9.797 1 60.62 85 PHE A N 1
ATOM 656 C CA . PHE A 1 85 ? -5.094 21.828 9.688 1 60.62 85 PHE A CA 1
ATOM 657 C C . PHE A 1 85 ? -5.887 20.953 10.664 1 60.62 85 PHE A C 1
ATOM 659 O O . PHE A 1 85 ? -6.359 19.875 10.297 1 60.62 85 PHE A O 1
ATOM 666 N N . LYS A 1 86 ? -5.941 21.547 11.773 1 64.94 86 LYS A N 1
ATOM 667 C CA . LYS A 1 86 ? -6.723 20.828 12.773 1 64.94 86 LYS A CA 1
ATOM 668 C C . LYS A 1 86 ? -8.164 20.625 12.312 1 64.94 86 LYS A C 1
ATOM 670 O O . LYS A 1 86 ? -8.766 19.578 12.547 1 64.94 86 LYS A O 1
ATOM 675 N N . LYS A 1 87 ? -8.594 21.641 11.68 1 66.69 87 LYS A N 1
ATOM 676 C CA . LYS A 1 87 ? -9.961 21.547 11.164 1 66.69 87 LYS A CA 1
ATOM 677 C C . LYS A 1 87 ? -10.07 20.484 10.078 1 66.69 87 LYS A C 1
ATOM 679 O O . LYS A 1 87 ? -11.055 19.75 10.016 1 66.69 87 LYS A O 1
ATOM 684 N N . LEU A 1 88 ? -9.07 20.391 9.297 1 65.75 88 LEU A N 1
ATOM 685 C CA . LEU A 1 88 ? -9.062 19.406 8.227 1 65.75 88 LEU A CA 1
ATOM 686 C C . LEU A 1 88 ? -8.984 17.984 8.797 1 65.75 88 LEU A C 1
ATOM 688 O O . LEU A 1 88 ? -9.609 17.062 8.273 1 65.75 88 LEU A O 1
ATOM 692 N N . LEU A 1 89 ? -8.281 17.922 9.867 1 69.38 89 LEU A N 1
ATOM 693 C CA . LEU A 1 89 ? -8.117 16.609 10.492 1 69.38 89 LEU A CA 1
ATOM 694 C C . LEU A 1 89 ? -9.375 16.219 11.25 1 69.38 89 LEU A C 1
ATOM 696 O O . LEU A 1 89 ? -9.586 15.023 11.516 1 69.38 89 LEU A O 1
ATOM 700 N N . ALA A 1 90 ? -10.109 17.266 11.414 1 74.56 90 ALA A N 1
ATOM 701 C CA . ALA A 1 90 ? -11.328 17 12.172 1 74.56 90 ALA A CA 1
ATOM 702 C C . ALA A 1 90 ? -12.484 16.641 11.25 1 74.56 90 ALA A C 1
ATOM 704 O O . ALA A 1 90 ? -13.547 16.203 11.703 1 74.56 90 ALA A O 1
ATOM 705 N N . VAL A 1 91 ? -12.156 16.703 9.945 1 82.56 91 VAL A N 1
ATOM 706 C CA . VAL A 1 91 ? -13.203 16.344 9 1 82.56 91 VAL A CA 1
ATOM 707 C C . VAL A 1 91 ? -13.453 14.836 9.055 1 82.56 91 VAL A C 1
ATOM 709 O O . VAL A 1 91 ? -12.602 14.07 9.508 1 82.56 91 VAL A O 1
ATOM 712 N N . HIS A 1 92 ? -14.672 14.484 8.656 1 91.88 92 HIS A N 1
ATOM 713 C CA . HIS A 1 92 ? -15.109 13.094 8.75 1 91.88 92 HIS A CA 1
ATOM 714 C C . HIS A 1 92 ? -14.719 12.312 7.504 1 91.88 92 HIS A C 1
ATOM 716 O O . HIS A 1 92 ? -14.609 12.875 6.414 1 91.88 92 HIS A O 1
ATOM 722 N N . VAL A 1 93 ? -14.531 11.039 7.695 1 94.38 93 VAL A N 1
ATOM 723 C CA . VAL A 1 93 ? -14.203 10.078 6.645 1 94.38 93 VAL A CA 1
ATOM 724 C C . VAL A 1 93 ? -15.188 10.219 5.488 1 94.38 93 VAL A C 1
ATOM 726 O O . VAL A 1 93 ? -14.812 10.078 4.324 1 94.38 93 VAL A O 1
ATOM 729 N N . GLU A 1 94 ? -16.391 10.562 5.777 1 94.19 94 GLU A N 1
ATOM 730 C CA . GLU A 1 94 ? -17.438 10.672 4.762 1 94.19 94 GLU A CA 1
ATOM 731 C C . GLU A 1 94 ? -17.047 11.672 3.676 1 94.19 94 GLU A C 1
ATOM 733 O O . GLU A 1 94 ? -17.422 11.516 2.514 1 94.19 94 GLU A O 1
ATOM 738 N N . GLU A 1 95 ? -16.281 12.641 4.023 1 88.19 95 GLU A N 1
ATOM 739 C CA . GLU A 1 95 ? -15.945 13.734 3.113 1 88.19 95 GLU A CA 1
ATOM 740 C C . GLU A 1 95 ? -14.883 13.297 2.105 1 88.19 95 GLU A C 1
ATOM 742 O O . GLU A 1 95 ? -14.75 13.898 1.039 1 88.19 95 GLU A O 1
ATOM 747 N N . LEU A 1 96 ? -14.141 12.242 2.426 1 88.75 96 LEU A N 1
ATOM 748 C CA . LEU A 1 96 ? -13.008 11.891 1.58 1 88.75 96 LEU A CA 1
ATOM 749 C C . LEU A 1 96 ? -13.172 10.484 1.01 1 88.75 96 LEU A C 1
ATOM 751 O O . LEU A 1 96 ? -12.516 10.125 0.029 1 88.75 96 LEU A O 1
ATOM 755 N N . MET A 1 97 ? -13.992 9.688 1.653 1 92.94 97 MET A N 1
ATOM 756 C CA . MET A 1 97 ? -14.078 8.281 1.276 1 92.94 97 MET A CA 1
ATOM 757 C C . MET A 1 97 ? -14.641 8.125 -0.134 1 92.94 97 MET A C 1
ATOM 759 O O . MET A 1 97 ? -15.32 9.023 -0.637 1 92.94 97 MET A O 1
ATOM 763 N N . THR A 1 98 ? -14.305 7.074 -0.784 1 94 98 THR A N 1
ATOM 764 C CA . THR A 1 98 ? -14.961 6.641 -2.01 1 94 98 THR A CA 1
ATOM 765 C C . THR A 1 98 ? -16.266 5.914 -1.693 1 94 98 THR A C 1
ATOM 767 O O . THR A 1 98 ? -16.281 4.965 -0.903 1 94 98 THR A O 1
ATOM 770 N N . LYS A 1 99 ? -17.312 6.324 -2.271 1 94.44 99 LYS A N 1
ATOM 771 C CA . LYS A 1 99 ? -18.625 5.754 -1.957 1 94.44 99 LYS A CA 1
ATOM 772 C C . LYS A 1 99 ? -18.984 4.633 -2.93 1 94.44 99 LYS A C 1
ATOM 774 O O . LYS A 1 99 ? -19.562 3.619 -2.531 1 94.44 99 LYS A O 1
ATOM 779 N N . GLU A 1 100 ? -18.641 4.785 -4.195 1 94 100 GLU A N 1
ATOM 780 C CA . GLU A 1 100 ? -18.875 3.732 -5.18 1 94 100 GLU A CA 1
ATOM 781 C C . GLU A 1 100 ? -17.719 2.748 -5.23 1 94 100 GLU A C 1
ATOM 783 O O . GLU A 1 100 ? -16.828 2.873 -6.078 1 94 100 GLU A O 1
ATOM 788 N N . VAL A 1 101 ? -17.859 1.75 -4.41 1 95.94 101 VAL A N 1
ATOM 789 C CA . VAL A 1 101 ? -16.75 0.813 -4.223 1 95.94 101 VAL A CA 1
ATOM 790 C C . VAL A 1 101 ? -17 -0.449 -5.047 1 95.94 101 VAL A C 1
ATOM 792 O O . VAL A 1 101 ? -18.109 -1.001 -5.027 1 95.94 101 VAL A O 1
ATOM 795 N N . ILE A 1 102 ? -16.047 -0.896 -5.781 1 97 102 ILE A N 1
ATOM 796 C CA . ILE A 1 102 ? -16.094 -2.199 -6.438 1 97 102 ILE A CA 1
ATOM 797 C C . ILE A 1 102 ? -15.797 -3.297 -5.422 1 97 102 ILE A C 1
ATOM 799 O O . ILE A 1 102 ? -14.828 -3.205 -4.668 1 97 102 ILE A O 1
ATOM 803 N N . THR A 1 103 ? -16.672 -4.281 -5.355 1 98.19 103 THR A N 1
ATOM 804 C CA . THR A 1 103 ? -16.578 -5.344 -4.363 1 98.19 103 THR A CA 1
ATOM 805 C C . THR A 1 103 ? -16.516 -6.711 -5.039 1 98.19 103 THR A C 1
ATOM 807 O O . THR A 1 103 ? -16.625 -6.809 -6.262 1 98.19 103 THR A O 1
ATOM 810 N N . CYS A 1 104 ? -16.281 -7.727 -4.266 1 97.94 104 CYS A N 1
ATOM 811 C CA . CYS A 1 104 ? -16.375 -9.102 -4.734 1 97.94 104 CYS A CA 1
ATOM 812 C C . CYS A 1 104 ? -17.062 -9.984 -3.693 1 97.94 104 CYS A C 1
ATOM 814 O O . CYS A 1 104 ? -17.297 -9.547 -2.566 1 97.94 104 CYS A O 1
ATOM 816 N N . GLY A 1 105 ? -17.516 -11.156 -4.113 1 98.25 105 GLY A N 1
ATOM 817 C CA . GLY A 1 105 ? -18.141 -12.117 -3.225 1 98.25 105 GLY A CA 1
ATOM 818 C C . GLY A 1 105 ? -17.203 -13.211 -2.768 1 98.25 105 GLY A C 1
ATOM 819 O O . GLY A 1 105 ? -16.188 -13.484 -3.42 1 98.25 105 GLY A O 1
ATOM 820 N N . PRO A 1 106 ? -17.594 -13.836 -1.605 1 97.88 106 PRO A N 1
ATOM 821 C CA . PRO A 1 106 ? -16.719 -14.875 -1.047 1 97.88 106 PRO A CA 1
ATOM 822 C C . PRO A 1 106 ? -16.625 -16.109 -1.941 1 97.88 106 PRO A C 1
ATOM 824 O O . PRO A 1 106 ? -15.641 -16.859 -1.865 1 97.88 106 PRO A O 1
ATOM 827 N N . LYS A 1 107 ? -17.562 -16.297 -2.836 1 97.62 107 LYS A N 1
ATOM 828 C CA . LYS A 1 107 ? -17.594 -17.5 -3.648 1 97.62 107 LYS A CA 1
ATOM 829 C C . LYS A 1 107 ? -16.938 -17.266 -5.008 1 97.62 107 LYS A C 1
ATOM 831 O O . LYS A 1 107 ? -16.828 -18.203 -5.812 1 97.62 107 LYS A O 1
ATOM 836 N N . GLU A 1 108 ? -16.578 -16.047 -5.289 1 95.69 108 GLU A N 1
ATOM 837 C CA . GLU A 1 108 ? -15.852 -15.781 -6.527 1 95.69 108 GLU A CA 1
ATOM 838 C C . GLU A 1 108 ? -14.453 -16.391 -6.488 1 95.69 108 GLU A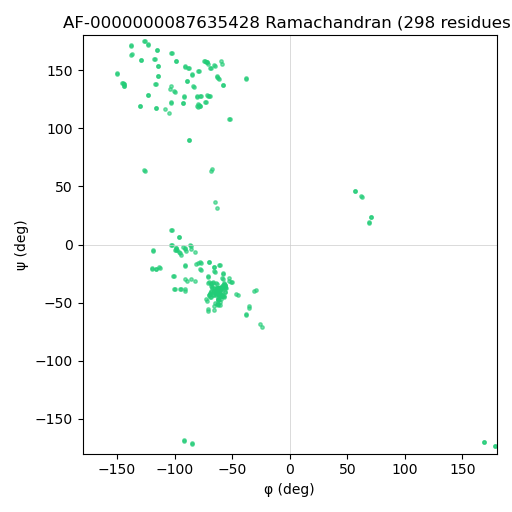 C 1
ATOM 840 O O . GLU A 1 108 ? -13.875 -16.562 -5.414 1 95.69 108 GLU A O 1
ATOM 845 N N . GLU A 1 109 ? -13.977 -16.719 -7.648 1 89.88 109 GLU A N 1
ATOM 846 C CA . GLU A 1 109 ? -12.617 -17.234 -7.766 1 89.88 109 GLU A CA 1
ATOM 847 C C . GLU A 1 109 ? -11.594 -16.094 -7.723 1 89.88 109 GLU A C 1
ATOM 849 O O . GLU A 1 109 ? -11.844 -15.008 -8.234 1 89.88 109 GLU A O 1
ATOM 854 N N . VAL A 1 110 ? -10.453 -16.391 -7.215 1 89.38 110 VAL A N 1
ATOM 855 C CA . VAL A 1 110 ? -9.383 -15.43 -6.996 1 89.38 110 VAL A CA 1
ATOM 856 C C . VAL A 1 110 ? -8.906 -14.875 -8.336 1 89.38 110 VAL A C 1
ATOM 858 O O . VAL A 1 110 ? -8.734 -13.656 -8.484 1 89.38 110 VAL A O 1
ATOM 861 N N . GLU A 1 111 ? -8.734 -15.68 -9.344 1 83.81 111 GLU A N 1
ATOM 862 C CA . GLU A 1 111 ? -8.109 -15.273 -10.594 1 83.81 111 GLU A CA 1
ATOM 863 C C . GLU A 1 111 ? -8.891 -14.156 -11.273 1 83.81 111 GLU A C 1
ATOM 865 O O . GLU A 1 111 ? -8.328 -13.109 -11.602 1 83.81 111 GLU A O 1
ATOM 870 N N . PRO A 1 112 ? -10.219 -14.352 -11.469 1 87.19 112 PRO A N 1
ATOM 871 C CA . PRO A 1 112 ? -10.969 -13.258 -12.102 1 87.19 112 PRO A CA 1
ATOM 872 C C . PRO A 1 112 ? -10.992 -11.992 -11.242 1 87.19 112 PRO A C 1
ATOM 874 O O . PRO A 1 112 ? -11.039 -10.883 -11.773 1 87.19 112 PRO A O 1
ATOM 877 N N . VAL A 1 113 ? -11.008 -12.117 -9.953 1 91.12 113 VAL A N 1
ATOM 878 C CA . VAL A 1 113 ? -11.016 -10.961 -9.062 1 91.12 113 VAL A CA 1
ATOM 879 C C . VAL A 1 113 ? -9.695 -10.195 -9.188 1 91.12 113 VAL A C 1
ATOM 881 O O . VAL A 1 113 ? -9.695 -8.969 -9.297 1 91.12 113 VAL A O 1
ATOM 884 N N . VAL A 1 114 ? -8.609 -10.883 -9.227 1 86.88 114 VAL A N 1
ATOM 885 C CA . VAL A 1 114 ? -7.305 -10.25 -9.398 1 86.88 114 VAL A CA 1
ATOM 886 C C . VAL A 1 114 ? -7.238 -9.547 -10.75 1 86.88 114 VAL A C 1
ATOM 888 O O . VAL A 1 114 ? -6.719 -8.438 -10.852 1 86.88 114 VAL A O 1
ATOM 891 N N . ALA A 1 115 ? -7.766 -10.211 -11.758 1 84.38 115 ALA A N 1
ATOM 892 C CA . ALA A 1 115 ? -7.801 -9.594 -13.078 1 84.38 115 ALA A CA 1
ATOM 893 C C . ALA A 1 115 ? -8.539 -8.258 -13.039 1 84.38 115 ALA A C 1
ATOM 895 O O . ALA A 1 115 ? -8.094 -7.273 -13.641 1 84.38 115 ALA A O 1
ATOM 896 N N . THR A 1 116 ? -9.625 -8.273 -12.383 1 88.06 116 THR A N 1
ATOM 897 C CA . THR A 1 116 ? -10.398 -7.047 -12.234 1 88.06 116 THR A CA 1
ATOM 898 C C . THR A 1 116 ? -9.594 -5.984 -11.492 1 88.06 116 THR A C 1
ATOM 900 O O . THR A 1 116 ? -9.602 -4.809 -11.867 1 88.06 116 THR A O 1
ATOM 903 N N . MET A 1 117 ? -8.906 -6.367 -10.422 1 89.62 117 MET A N 1
ATOM 904 C CA . MET A 1 117 ? -8.086 -5.441 -9.648 1 89.62 117 MET A CA 1
ATOM 905 C C . MET A 1 117 ? -7.004 -4.812 -10.516 1 89.62 117 MET A C 1
ATOM 907 O O . MET A 1 117 ? -6.762 -3.607 -10.438 1 89.62 117 MET A O 1
ATOM 911 N N . LEU A 1 118 ? -6.422 -5.598 -11.312 1 82.62 118 LEU A N 1
ATOM 912 C CA . LEU A 1 118 ? -5.352 -5.117 -12.18 1 82.62 118 LEU A CA 1
ATOM 913 C C . LEU A 1 118 ? -5.898 -4.18 -13.25 1 82.62 118 LEU A C 1
ATOM 915 O O . LEU A 1 118 ? -5.328 -3.113 -13.492 1 82.62 118 LEU A O 1
ATOM 919 N N . GLU A 1 119 ? -6.977 -4.578 -13.844 1 84.12 119 GLU A N 1
ATOM 920 C CA . GLU A 1 119 ? -7.602 -3.793 -14.906 1 84.12 119 GLU A CA 1
ATOM 921 C C . GLU A 1 119 ? -8.047 -2.428 -14.391 1 84.12 119 GLU A C 1
ATOM 923 O O . GLU A 1 119 ? -7.867 -1.413 -15.07 1 84.12 119 GLU A O 1
ATOM 928 N N . LYS A 1 120 ? -8.516 -2.412 -13.242 1 87.56 120 LYS A N 1
ATOM 929 C CA . LYS A 1 120 ? -9.102 -1.187 -12.703 1 87.56 120 LYS A CA 1
ATOM 930 C C . LYS A 1 120 ? -8.148 -0.499 -11.734 1 87.56 120 LYS A C 1
ATOM 932 O O . LYS A 1 120 ? -8.5 0.517 -11.125 1 87.56 120 LYS A O 1
ATOM 937 N N . HIS A 1 121 ? -7.012 -1.058 -11.523 1 83.44 121 HIS A N 1
ATOM 938 C CA . HIS A 1 121 ? -5.969 -0.517 -10.656 1 83.44 121 HIS A CA 1
ATOM 939 C C . HIS A 1 121 ? -6.449 -0.403 -9.219 1 83.44 121 HIS A C 1
ATOM 941 O O . HIS A 1 121 ? -6.25 0.628 -8.57 1 83.44 121 HIS A O 1
ATOM 947 N N . LEU A 1 122 ? -7.18 -1.462 -8.797 1 89.25 122 LEU A N 1
ATOM 948 C CA . LEU A 1 122 ? -7.672 -1.519 -7.422 1 89.25 122 LEU A CA 1
ATOM 949 C C . LEU A 1 122 ? -6.648 -2.186 -6.508 1 89.25 122 LEU A C 1
ATOM 951 O O . LEU A 1 122 ? -6.027 -3.182 -6.887 1 89.25 122 LEU A O 1
ATOM 955 N N . LYS A 1 123 ? -6.5 -1.682 -5.348 1 90.69 123 LYS A N 1
ATOM 956 C CA . LYS A 1 123 ? -5.551 -2.244 -4.391 1 90.69 123 LYS A CA 1
ATOM 957 C C . LYS A 1 123 ? -6.258 -3.113 -3.355 1 90.69 123 LYS A C 1
ATOM 959 O O . LYS A 1 123 ? -5.637 -3.975 -2.73 1 90.69 123 LYS A O 1
ATOM 964 N N . THR A 1 124 ? -7.469 -2.781 -3.145 1 95.19 124 THR A N 1
ATOM 965 C CA . THR A 1 124 ? -8.266 -3.455 -2.129 1 95.19 124 THR A CA 1
ATOM 966 C C . THR A 1 124 ? -9.727 -3.572 -2.574 1 95.19 124 THR A C 1
ATOM 968 O O . THR A 1 124 ? -10.273 -2.641 -3.164 1 95.19 124 THR A O 1
ATOM 971 N N . MET A 1 125 ? -10.281 -4.734 -2.295 1 97.31 125 MET A N 1
ATOM 972 C CA . MET A 1 125 ? -11.695 -4.969 -2.578 1 97.31 125 MET A CA 1
ATOM 973 C C . MET A 1 125 ? -12.406 -5.547 -1.358 1 97.31 125 MET A C 1
ATOM 975 O O . MET A 1 125 ? -12.047 -6.625 -0.881 1 97.31 125 MET A O 1
ATOM 979 N N . PRO A 1 126 ? -13.43 -4.816 -0.853 1 98.5 126 PRO A N 1
ATOM 980 C CA . PRO A 1 126 ? -14.258 -5.434 0.19 1 98.5 126 PRO A CA 1
ATOM 981 C C . PRO A 1 126 ? -14.977 -6.691 -0.294 1 98.5 126 PRO A C 1
ATOM 983 O O . PRO A 1 126 ? -15.398 -6.758 -1.451 1 98.5 126 PRO A O 1
ATOM 986 N N . VAL A 1 127 ? -15.07 -7.645 0.563 1 98.75 127 VAL A N 1
ATOM 987 C CA . VAL A 1 127 ? -15.805 -8.875 0.286 1 98.75 127 VAL A CA 1
ATOM 988 C C . VAL A 1 127 ? -17.156 -8.844 0.997 1 98.75 127 VAL A C 1
ATOM 990 O O . VAL A 1 127 ? -17.219 -8.703 2.221 1 98.75 127 VAL A O 1
ATOM 993 N N . LEU A 1 128 ? -18.203 -8.984 0.216 1 98.62 128 LEU A N 1
ATOM 994 C CA . LEU A 1 128 ? -19.547 -8.883 0.768 1 98.62 128 LEU A CA 1
ATOM 995 C C . LEU A 1 128 ? -20.266 -10.219 0.664 1 98.62 128 LEU A C 1
ATOM 997 O O . LEU A 1 128 ? -20.094 -10.953 -0.315 1 98.62 128 LEU A O 1
ATOM 1001 N N . ASP A 1 129 ? -21.062 -10.453 1.653 1 97.56 129 ASP A N 1
ATOM 1002 C CA . ASP A 1 129 ? -21.969 -11.594 1.521 1 97.56 129 ASP A CA 1
ATOM 1003 C C . ASP A 1 129 ? -23.234 -11.203 0.767 1 97.56 129 ASP A C 1
ATOM 1005 O O . ASP A 1 129 ? -23.312 -10.117 0.177 1 97.56 129 ASP A O 1
ATOM 1009 N N . ASP A 1 130 ? -24.188 -12.039 0.724 1 95.81 130 ASP A N 1
ATOM 1010 C CA . ASP A 1 130 ? -25.391 -11.852 -0.079 1 95.81 130 ASP A CA 1
ATOM 1011 C C . ASP A 1 130 ? -26.266 -10.742 0.489 1 95.81 130 ASP A C 1
ATOM 1013 O O . ASP A 1 130 ? -27.156 -10.242 -0.191 1 95.81 130 ASP A O 1
ATOM 1017 N N . ASN A 1 131 ? -26 -10.344 1.716 1 95.31 131 ASN A N 1
ATOM 1018 C CA . ASN A 1 131 ? -26.781 -9.289 2.359 1 95.31 131 ASN A CA 1
ATOM 1019 C C . ASN A 1 131 ? -26.031 -7.961 2.371 1 95.31 131 ASN A C 1
ATOM 1021 O O . ASN A 1 131 ? -26.328 -7.078 3.174 1 95.31 131 ASN A O 1
ATOM 1025 N N . ASP A 1 132 ? -24.953 -7.855 1.619 1 94.69 132 ASP A N 1
ATOM 1026 C CA . ASP A 1 132 ? -24.141 -6.656 1.501 1 94.69 132 ASP A CA 1
ATOM 1027 C C . ASP A 1 132 ? -23.391 -6.363 2.807 1 94.69 132 ASP A C 1
ATOM 1029 O O . ASP A 1 132 ? -23.016 -5.219 3.07 1 94.69 132 ASP A O 1
ATOM 1033 N N . THR A 1 133 ? -23.312 -7.387 3.602 1 97.62 133 THR A N 1
ATOM 1034 C CA . THR A 1 133 ? -22.5 -7.273 4.805 1 97.62 133 THR A CA 1
ATOM 1035 C C . THR A 1 133 ? -21.031 -7.539 4.488 1 97.62 133 THR A C 1
ATOM 1037 O O . THR A 1 133 ? -20.703 -8.461 3.738 1 97.62 133 THR A O 1
ATOM 1040 N N . VAL A 1 134 ? -20.234 -6.668 5.07 1 98.56 134 VAL A N 1
ATOM 1041 C CA . VAL A 1 134 ? -18.797 -6.852 4.875 1 98.56 134 VAL A CA 1
ATOM 1042 C C . VAL A 1 134 ? -18.312 -8.047 5.688 1 98.56 134 VAL A C 1
ATOM 1044 O O . VAL A 1 134 ? -18.453 -8.078 6.91 1 98.56 134 VAL A O 1
ATOM 1047 N N . ILE A 1 135 ? -17.719 -9.008 4.988 1 98.31 135 ILE A N 1
ATOM 1048 C CA . ILE A 1 135 ? -17.281 -10.211 5.695 1 98.31 135 ILE A CA 1
ATOM 1049 C C . ILE A 1 135 ? -15.773 -10.359 5.555 1 98.31 135 ILE A C 1
ATOM 1051 O O . ILE A 1 135 ? -15.18 -11.289 6.113 1 98.31 135 ILE A O 1
ATOM 1055 N N . GLY A 1 136 ? -15.109 -9.555 4.809 1 98.25 136 GLY A N 1
ATOM 1056 C CA . GLY A 1 136 ? -13.664 -9.57 4.629 1 98.25 136 GLY A CA 1
ATOM 1057 C C . GLY A 1 136 ? -13.172 -8.516 3.658 1 98.25 136 GLY A C 1
ATOM 1058 O O . GLY A 1 136 ? -13.93 -7.625 3.262 1 98.25 136 GLY A O 1
ATOM 1059 N N . VAL A 1 137 ? -11.945 -8.57 3.369 1 98.25 137 VAL A N 1
ATOM 1060 C CA . VAL A 1 137 ? -11.297 -7.711 2.383 1 98.25 137 VAL A CA 1
ATOM 1061 C C . VAL A 1 137 ? -10.219 -8.5 1.641 1 98.25 137 VAL A C 1
ATOM 1063 O O . VAL A 1 137 ? -9.586 -9.391 2.215 1 98.25 137 VAL A O 1
ATOM 1066 N N . PHE A 1 138 ? -10.148 -8.32 0.369 1 96.44 138 PHE A N 1
ATOM 1067 C CA . PHE A 1 138 ? -9.117 -8.906 -0.479 1 96.44 138 PHE A CA 1
ATOM 1068 C C . PHE A 1 138 ? -8.25 -7.824 -1.104 1 96.44 138 PHE A C 1
ATOM 1070 O O . PHE A 1 138 ? -8.742 -6.969 -1.84 1 96.44 138 PHE A O 1
ATOM 1077 N N . SER A 1 139 ? -6.945 -7.82 -0.787 1 95.19 139 SER A N 1
ATOM 1078 C CA . SER A 1 139 ? -6.043 -6.75 -1.21 1 95.19 139 SER A CA 1
ATOM 1079 C C . SER A 1 139 ? -4.828 -7.309 -1.944 1 95.19 139 SER A C 1
ATOM 1081 O O . SER A 1 139 ? -4.664 -8.531 -2.047 1 95.19 139 SER A O 1
ATOM 1083 N N . ARG A 1 140 ? -4.055 -6.406 -2.428 1 90.75 140 ARG A N 1
ATOM 1084 C CA . ARG A 1 140 ? -2.797 -6.801 -3.055 1 90.75 140 ARG A CA 1
ATOM 1085 C C . ARG A 1 140 ? -1.929 -7.598 -2.088 1 90.75 140 ARG A C 1
ATOM 1087 O O . ARG A 1 140 ? -1.207 -8.508 -2.5 1 90.75 140 ARG A O 1
ATOM 1094 N N . ARG A 1 141 ? -2.025 -7.266 -0.87 1 91.69 141 ARG A N 1
ATOM 1095 C CA . ARG A 1 141 ? -1.275 -8.023 0.129 1 91.69 141 ARG A CA 1
ATOM 1096 C C . ARG A 1 141 ? -1.683 -9.492 0.127 1 91.69 141 ARG A C 1
ATOM 1098 O O . ARG A 1 141 ? -0.834 -10.375 0.257 1 91.69 141 ARG A O 1
ATOM 1105 N N . ASP A 1 142 ? -2.881 -9.719 0.067 1 91.69 142 ASP A N 1
ATOM 1106 C CA . ASP A 1 142 ? -3.371 -11.094 0.046 1 91.69 142 ASP A CA 1
ATOM 1107 C C . ASP A 1 142 ? -2.871 -11.836 -1.191 1 91.69 142 ASP A C 1
ATOM 1109 O O . ASP A 1 142 ? -2.592 -13.031 -1.132 1 91.69 142 ASP A O 1
ATOM 1113 N N . VAL A 1 143 ? -2.818 -11.125 -2.273 1 88.25 143 VAL A N 1
ATOM 1114 C CA . VAL A 1 143 ? -2.277 -11.719 -3.49 1 88.25 143 VAL A CA 1
ATOM 1115 C C . VAL A 1 143 ? -0.812 -12.094 -3.277 1 88.25 143 VAL A C 1
ATOM 1117 O O . VAL A 1 143 ? -0.389 -13.195 -3.627 1 88.25 143 VAL A O 1
ATOM 1120 N N . VAL A 1 144 ? -0.056 -11.188 -2.746 1 89.94 144 VAL A N 1
ATOM 1121 C CA . VAL A 1 144 ? 1.358 -11.438 -2.486 1 89.94 144 VAL A CA 1
ATOM 1122 C C . VAL A 1 144 ? 1.506 -12.609 -1.519 1 89.94 144 VAL A C 1
ATOM 1124 O O . VAL A 1 144 ? 2.441 -13.398 -1.636 1 89.94 144 VAL A O 1
ATOM 1127 N N . GLU A 1 145 ? 0.624 -12.727 -0.546 1 91 145 GLU A N 1
ATOM 1128 C CA . GLU A 1 145 ? 0.641 -13.859 0.371 1 91 145 GLU A CA 1
ATOM 1129 C C . GLU A 1 145 ? 0.493 -15.18 -0.381 1 91 145 GLU A C 1
ATOM 1131 O O . GLU A 1 145 ? 1.119 -16.188 -0.021 1 91 145 GLU A O 1
ATOM 1136 N N . LEU A 1 146 ? -0.319 -15.141 -1.371 1 84.81 146 LEU A N 1
ATOM 1137 C CA . LEU A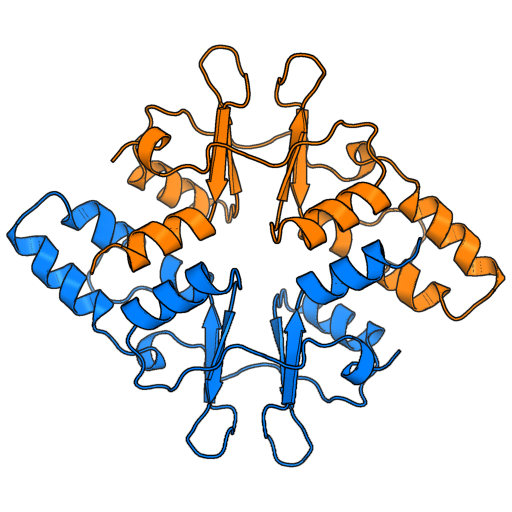 1 146 ? -0.493 -16.344 -2.184 1 84.81 146 LEU A CA 1
ATOM 1138 C C . LEU A 1 146 ? 0.795 -16.688 -2.92 1 84.81 146 LEU A C 1
ATOM 1140 O O . LEU A 1 146 ? 1.134 -17.859 -3.064 1 84.81 146 LEU A O 1
ATOM 1144 N N . ILE A 1 147 ? 1.465 -15.688 -3.412 1 82 147 ILE A N 1
ATOM 1145 C CA . ILE A 1 147 ? 2.74 -15.875 -4.094 1 82 147 ILE A CA 1
ATOM 1146 C C . ILE A 1 147 ? 3.773 -16.422 -3.109 1 82 147 ILE A C 1
ATOM 1148 O O . ILE A 1 147 ? 4.539 -17.328 -3.443 1 82 147 ILE A O 1
ATOM 1152 N N . ALA A 1 148 ? 3.764 -15.914 -1.916 1 85.81 148 ALA A N 1
ATOM 1153 C CA . ALA A 1 148 ? 4.727 -16.297 -0.888 1 85.81 148 ALA A CA 1
ATOM 1154 C C . ALA A 1 148 ? 4.508 -17.734 -0.439 1 85.81 148 ALA A C 1
ATOM 1156 O O . ALA A 1 148 ? 5.457 -18.422 -0.042 1 85.81 148 ALA A O 1
ATOM 1157 N N . LYS A 1 149 ? 3.281 -18.156 -0.398 1 81.12 149 LYS A N 1
ATOM 1158 C CA . LYS A 1 149 ? 2.939 -19.5 0.043 1 81.12 149 LYS A CA 1
ATOM 1159 C C . LYS A 1 149 ? 3.369 -20.547 -0.987 1 81.12 149 LYS A C 1
ATOM 1161 O O . LYS A 1 149 ? 3.586 -21.703 -0.646 1 81.12 149 LYS A O 1
ATOM 1166 N N . GLU A 1 150 ? 3.322 -20.188 -2.23 1 64.69 150 GLU A N 1
ATOM 1167 C CA . GLU A 1 150 ? 3.604 -21.156 -3.283 1 64.69 150 GLU A CA 1
ATOM 1168 C C . GLU A 1 150 ? 5.043 -21.656 -3.201 1 64.69 150 GLU A C 1
ATOM 1170 O O . GLU A 1 150 ? 5.402 -22.641 -3.85 1 64.69 150 GLU A O 1
ATOM 1175 N N . SER A 1 151 ? 5.637 -21.734 -2.021 1 52.25 151 SER A N 1
ATOM 1176 C CA . SER A 1 151 ? 6.879 -22.5 -1.917 1 52.25 151 SER A CA 1
ATOM 1177 C C . SER A 1 151 ? 6.605 -24 -1.79 1 52.25 151 SER A C 1
ATOM 1179 O O . SER A 1 151 ? 5.578 -24.391 -1.236 1 52.25 151 SER A O 1
ATOM 1181 N N . MET B 1 1 ? 10.352 20.266 8.508 1 87.75 1 MET B N 1
ATOM 1182 C CA . MET B 1 1 ? 10.688 18.906 8.906 1 87.75 1 MET B CA 1
ATOM 1183 C C . MET B 1 1 ? 11.523 18.219 7.836 1 87.75 1 MET B C 1
ATOM 1185 O O . MET B 1 1 ? 11.211 18.297 6.645 1 87.75 1 MET B O 1
ATOM 1189 N N . LEU B 1 2 ? 12.578 17.641 8.258 1 93 2 LEU B N 1
ATOM 1190 C CA . LEU B 1 2 ? 13.484 17 7.301 1 93 2 LEU B CA 1
ATOM 1191 C C . LEU B 1 2 ? 13.117 15.531 7.098 1 93 2 LEU B C 1
ATOM 1193 O O . LEU B 1 2 ? 12.508 14.914 7.977 1 93 2 LEU B O 1
ATOM 1197 N N . ILE B 1 3 ? 13.461 15.023 5.938 1 95.94 3 ILE B N 1
ATOM 1198 C CA . ILE B 1 3 ? 13.219 13.617 5.617 1 95.94 3 ILE B CA 1
ATOM 1199 C C . ILE B 1 3 ? 13.875 12.734 6.676 1 95.94 3 ILE B C 1
ATOM 1201 O O . ILE B 1 3 ? 13.289 11.734 7.102 1 95.94 3 ILE B O 1
ATOM 1205 N N . ALA B 1 4 ? 15.055 13.141 7.168 1 97.12 4 ALA B N 1
ATOM 1206 C CA . ALA B 1 4 ? 15.773 12.359 8.172 1 97.12 4 ALA B CA 1
ATOM 1207 C C . ALA B 1 4 ? 14.922 12.156 9.422 1 97.12 4 ALA B C 1
ATOM 1209 O O . ALA B 1 4 ? 15.055 11.148 10.117 1 97.12 4 ALA B O 1
ATOM 1210 N N . GLU B 1 5 ? 14 12.969 9.719 1 94.12 5 GLU B N 1
ATOM 1211 C CA . GLU B 1 5 ? 13.164 12.922 10.906 1 94.12 5 GLU B CA 1
ATOM 1212 C C . GLU B 1 5 ? 11.891 12.125 10.664 1 94.12 5 GLU B C 1
ATOM 1214 O O . GLU B 1 5 ? 11.211 11.711 11.609 1 94.12 5 GLU B O 1
ATOM 1219 N N . ALA B 1 6 ? 11.555 11.922 9.398 1 92.94 6 ALA B N 1
ATOM 1220 C CA . ALA B 1 6 ? 10.25 11.359 9.062 1 92.94 6 ALA B CA 1
ATOM 1221 C C . ALA B 1 6 ? 10.398 9.969 8.445 1 92.94 6 ALA B C 1
ATOM 1223 O O . ALA B 1 6 ? 9.445 9.188 8.438 1 92.94 6 ALA B O 1
ATOM 1224 N N . MET B 1 7 ? 11.539 9.672 7.965 1 96.5 7 MET B N 1
ATOM 1225 C CA . MET B 1 7 ? 11.75 8.43 7.215 1 96.5 7 MET B CA 1
ATOM 1226 C C . MET B 1 7 ? 11.766 7.227 8.148 1 96.5 7 MET B C 1
ATOM 1228 O O . MET B 1 7 ? 12.008 7.371 9.352 1 96.5 7 MET B O 1
ATOM 1232 N N . ASN B 1 8 ? 11.492 6.074 7.57 1 97 8 ASN B N 1
ATOM 1233 C CA . ASN B 1 8 ? 11.836 4.805 8.211 1 97 8 ASN B CA 1
ATOM 1234 C C . ASN B 1 8 ? 13.312 4.484 8.055 1 97 8 ASN B C 1
ATOM 1236 O O . ASN B 1 8 ? 13.812 4.316 6.941 1 97 8 ASN B O 1
ATOM 1240 N N . LYS B 1 9 ? 13.969 4.371 9.117 1 96.81 9 LYS B N 1
ATOM 1241 C CA . LYS B 1 9 ? 15.422 4.219 9.102 1 96.81 9 LYS B CA 1
ATOM 1242 C C . LYS B 1 9 ? 15.82 2.754 8.945 1 96.81 9 LYS B C 1
ATOM 1244 O O . LYS B 1 9 ? 17 2.434 8.875 1 96.81 9 LYS B O 1
ATOM 1249 N N . TYR B 1 10 ? 14.844 1.852 8.859 1 95 10 TYR B N 1
ATOM 1250 C CA . TYR B 1 10 ? 15.109 0.42 8.766 1 95 10 TYR B CA 1
ATOM 1251 C C . TYR B 1 10 ? 14.398 -0.184 7.559 1 95 10 TYR B C 1
ATOM 1253 O O . TYR B 1 10 ? 13.539 -1.059 7.711 1 95 10 TYR B O 1
ATOM 1261 N N . PRO B 1 11 ? 14.828 0.279 6.422 1 95.94 11 PRO B N 1
ATOM 1262 C CA . PRO B 1 11 ? 14.219 -0.308 5.23 1 95.94 11 PRO B CA 1
ATOM 1263 C C . PRO B 1 11 ? 14.508 -1.8 5.086 1 95.94 11 PRO B C 1
ATOM 1265 O O . PRO B 1 11 ? 15.594 -2.258 5.469 1 95.94 11 PRO B O 1
ATOM 1268 N N . VAL B 1 12 ? 13.602 -2.562 4.586 1 97.88 12 VAL B N 1
ATOM 1269 C CA . VAL B 1 12 ? 13.859 -3.959 4.25 1 97.88 12 VAL B CA 1
ATOM 1270 C C . VAL B 1 12 ? 14.578 -4.043 2.908 1 97.88 12 VAL B C 1
ATOM 1272 O O . VAL B 1 12 ? 14.078 -3.559 1.893 1 97.88 12 VAL B O 1
ATOM 1275 N N . THR B 1 13 ? 15.758 -4.629 2.955 1 98.44 13 THR B N 1
ATOM 1276 C CA . THR B 1 13 ? 16.578 -4.668 1.745 1 98.44 13 THR B CA 1
ATOM 1277 C C . THR B 1 13 ? 16.75 -6.102 1.257 1 98.44 13 THR B C 1
ATOM 1279 O O . THR B 1 13 ? 16.641 -7.047 2.039 1 98.44 13 THR B O 1
ATOM 1282 N N . VAL B 1 14 ? 16.969 -6.223 -0.003 1 98.56 14 VAL B N 1
ATOM 1283 C CA . VAL B 1 14 ? 17.328 -7.484 -0.651 1 98.56 14 VAL B CA 1
ATOM 1284 C C . VAL B 1 14 ? 18.438 -7.246 -1.676 1 98.56 14 VAL B C 1
ATOM 1286 O O . VAL B 1 14 ? 18.812 -6.102 -1.937 1 98.56 14 VAL B O 1
ATOM 1289 N N . THR B 1 15 ? 18.938 -8.305 -2.172 1 98.38 15 THR B N 1
ATOM 1290 C CA . THR B 1 15 ? 19.906 -8.203 -3.258 1 98.38 15 THR B CA 1
ATOM 1291 C C . THR B 1 15 ? 19.266 -8.539 -4.594 1 98.38 15 THR B C 1
ATOM 1293 O O . THR B 1 15 ? 18.141 -9.062 -4.637 1 98.38 15 THR B O 1
ATOM 1296 N N . LYS B 1 16 ? 19.938 -8.188 -5.652 1 97 16 LYS B N 1
ATOM 1297 C CA . LYS B 1 16 ? 19.422 -8.453 -6.992 1 97 16 LYS B CA 1
ATOM 1298 C C . LYS B 1 16 ? 19.25 -9.953 -7.223 1 97 16 LYS B C 1
ATOM 1300 O O . LYS B 1 16 ? 18.484 -10.359 -8.102 1 97 16 LYS B O 1
ATOM 1305 N N . ASP B 1 17 ? 19.906 -10.828 -6.383 1 96.5 17 ASP B N 1
ATOM 1306 C CA . ASP B 1 17 ? 19.891 -12.273 -6.57 1 96.5 17 ASP B CA 1
ATOM 1307 C C . ASP B 1 17 ? 18.781 -12.922 -5.727 1 96.5 17 ASP B C 1
ATOM 1309 O O . ASP B 1 17 ? 18.531 -14.125 -5.84 1 96.5 17 ASP B O 1
ATOM 1313 N N . THR B 1 18 ? 18.188 -12.164 -4.898 1 96.25 18 THR B N 1
ATOM 1314 C CA . THR B 1 18 ? 17.078 -12.688 -4.113 1 96.25 18 THR B CA 1
ATOM 1315 C C . THR B 1 18 ? 15.977 -13.211 -5.023 1 96.25 18 THR B C 1
ATOM 1317 O O . THR B 1 18 ? 15.648 -12.586 -6.031 1 96.25 18 THR B O 1
ATOM 1320 N N . SER B 1 19 ? 15.414 -14.352 -4.688 1 92.06 19 SER B N 1
ATOM 1321 C CA . SER B 1 19 ? 14.328 -14.891 -5.496 1 92.06 19 SER B CA 1
ATOM 1322 C C . SER B 1 19 ? 13.047 -14.086 -5.309 1 92.06 19 SER B C 1
ATOM 1324 O O . SER B 1 19 ? 12.844 -13.469 -4.262 1 92.06 19 SER B O 1
ATOM 1326 N N . ILE B 1 20 ? 12.188 -14.18 -6.289 1 89.5 20 ILE B N 1
ATOM 1327 C CA . ILE B 1 20 ? 10.898 -13.5 -6.215 1 89.5 20 ILE B CA 1
ATOM 1328 C C . ILE B 1 20 ? 10.078 -14.094 -5.066 1 89.5 20 ILE B C 1
ATOM 1330 O O . ILE B 1 20 ? 9.367 -13.359 -4.363 1 89.5 20 ILE B O 1
ATOM 1334 N N . ASN B 1 21 ? 10.188 -15.375 -4.898 1 89.38 21 ASN B N 1
ATOM 1335 C CA . ASN B 1 21 ? 9.484 -16.016 -3.793 1 89.38 21 ASN B CA 1
ATOM 1336 C C . ASN B 1 21 ? 9.93 -15.445 -2.445 1 89.38 21 ASN B C 1
ATOM 1338 O O . ASN B 1 21 ? 9.094 -15.141 -1.59 1 89.38 21 ASN B O 1
ATOM 1342 N N . GLU B 1 22 ? 11.227 -15.328 -2.254 1 93.94 22 GLU B N 1
ATOM 1343 C CA . GLU B 1 22 ? 11.75 -14.758 -1.015 1 93.94 22 GLU B CA 1
ATOM 1344 C C . GLU B 1 22 ? 11.336 -13.297 -0.864 1 93.94 22 GLU B C 1
ATOM 1346 O O . GLU B 1 22 ? 11.008 -12.852 0.238 1 93.94 22 GLU B O 1
ATOM 1351 N N . ALA B 1 23 ? 11.375 -12.57 -1.968 1 94.75 23 ALA B N 1
ATOM 1352 C CA . ALA B 1 23 ? 10.922 -11.18 -1.931 1 94.75 23 ALA B CA 1
ATOM 1353 C C . ALA B 1 23 ? 9.469 -11.094 -1.476 1 94.75 23 ALA B C 1
ATOM 1355 O O . ALA B 1 23 ? 9.125 -10.266 -0.63 1 94.75 23 ALA B O 1
ATOM 1356 N N . ALA B 1 24 ? 8.633 -11.977 -2.012 1 92 24 ALA B N 1
ATOM 1357 C CA . ALA B 1 24 ? 7.223 -12 -1.621 1 92 24 ALA B CA 1
ATOM 1358 C C . ALA B 1 24 ? 7.074 -12.305 -0.132 1 92 24 ALA B C 1
ATOM 1360 O O . ALA B 1 24 ? 6.285 -11.656 0.562 1 92 24 ALA B O 1
ATOM 1361 N N . LYS B 1 25 ? 7.875 -13.211 0.345 1 94.81 25 LYS B N 1
ATOM 1362 C CA . LYS B 1 25 ? 7.832 -13.578 1.759 1 94.81 25 LYS B CA 1
ATOM 1363 C C . LYS B 1 25 ? 8.203 -12.391 2.643 1 94.81 25 LYS B C 1
ATOM 1365 O O . LYS B 1 25 ? 7.586 -12.172 3.688 1 94.81 25 LYS B O 1
ATOM 1370 N N . LEU B 1 26 ? 9.148 -11.68 2.24 1 97 26 LEU B N 1
ATOM 1371 C CA . LEU B 1 26 ? 9.602 -10.531 3.02 1 97 26 LEU B CA 1
ATOM 1372 C C . LEU B 1 26 ? 8.555 -9.422 3.008 1 97 26 LEU B C 1
ATOM 1374 O O . LEU B 1 26 ? 8.32 -8.773 4.031 1 97 26 LEU B O 1
ATOM 1378 N N . LEU B 1 27 ? 7.934 -9.172 1.814 1 95.69 27 LEU B N 1
ATOM 1379 C CA . LEU B 1 27 ? 6.863 -8.18 1.746 1 95.69 27 LEU B CA 1
ATOM 1380 C C . LEU B 1 27 ? 5.746 -8.516 2.727 1 95.69 27 LEU B C 1
ATOM 1382 O O . LEU B 1 27 ? 5.242 -7.637 3.426 1 95.69 27 LEU B O 1
ATOM 1386 N N . VAL B 1 28 ? 5.441 -9.789 2.795 1 93.5 28 VAL B N 1
ATOM 1387 C CA . VAL B 1 28 ? 4.363 -10.25 3.66 1 93.5 28 VAL B CA 1
ATOM 1388 C C . VAL B 1 28 ? 4.797 -10.164 5.121 1 93.5 28 VAL B C 1
ATOM 1390 O O . VAL B 1 28 ? 4.082 -9.602 5.957 1 93.5 28 VAL B O 1
ATOM 1393 N N . LYS B 1 29 ? 5.965 -10.641 5.422 1 95.5 29 LYS B N 1
ATOM 1394 C CA . LYS B 1 29 ? 6.484 -10.734 6.781 1 95.5 29 LYS B CA 1
ATOM 1395 C C . LYS B 1 29 ? 6.586 -9.359 7.426 1 95.5 29 LYS B C 1
ATOM 1397 O O . LYS B 1 29 ? 6.156 -9.164 8.57 1 95.5 29 LYS B O 1
ATOM 1402 N N . TYR B 1 30 ? 7.047 -8.414 6.707 1 95.31 30 TYR B N 1
ATOM 1403 C CA . TYR B 1 30 ? 7.328 -7.105 7.289 1 95.31 30 TYR B CA 1
ATOM 1404 C C . TYR B 1 30 ? 6.191 -6.133 7.012 1 95.31 30 TYR B C 1
ATOM 1406 O O . TYR B 1 30 ? 6.223 -4.984 7.469 1 95.31 30 TYR B O 1
ATOM 1414 N N . LYS B 1 31 ? 5.176 -6.527 6.273 1 93.06 31 LYS B N 1
ATOM 1415 C CA . LYS B 1 31 ? 3.99 -5.738 5.953 1 93.06 31 LYS B CA 1
ATOM 1416 C C . LYS B 1 31 ? 4.371 -4.426 5.273 1 93.06 31 LYS B C 1
ATOM 1418 O O . LYS B 1 31 ? 3.922 -3.354 5.684 1 93.06 31 LYS B O 1
ATOM 1423 N N . VAL B 1 32 ? 5.258 -4.57 4.312 1 94.19 32 VAL B N 1
ATOM 1424 C CA . VAL B 1 32 ? 5.668 -3.422 3.51 1 94.19 32 VAL B CA 1
ATOM 1425 C C . VAL B 1 32 ? 5.293 -3.652 2.047 1 94.19 32 VAL B C 1
ATOM 1427 O O . VAL B 1 32 ? 5.082 -4.793 1.626 1 94.19 32 VAL B O 1
ATOM 1430 N N . ALA B 1 33 ? 5.219 -2.547 1.275 1 92.94 33 ALA B N 1
ATOM 1431 C CA . ALA B 1 33 ? 4.801 -2.639 -0.12 1 92.94 33 ALA B CA 1
ATOM 1432 C C . ALA B 1 33 ? 6.004 -2.631 -1.057 1 92.94 33 ALA B C 1
ATOM 1434 O O . ALA B 1 33 ? 5.859 -2.836 -2.266 1 92.94 33 ALA B O 1
ATOM 1435 N N . ALA B 1 34 ? 7.191 -2.441 -0.488 1 96.12 34 ALA B N 1
ATOM 1436 C CA . ALA B 1 34 ? 8.383 -2.342 -1.323 1 96.12 34 ALA B CA 1
ATOM 1437 C C . ALA B 1 34 ? 9.617 -2.85 -0.581 1 96.12 34 ALA B C 1
ATOM 1439 O O . ALA B 1 34 ? 9.688 -2.762 0.647 1 96.12 34 ALA B O 1
ATOM 1440 N N . LEU B 1 35 ? 10.523 -3.424 -1.337 1 98.12 35 LEU B N 1
ATOM 1441 C CA . LEU B 1 35 ? 11.867 -3.783 -0.893 1 98.12 35 LEU B CA 1
ATOM 1442 C C . LEU B 1 35 ? 12.922 -3.008 -1.673 1 98.12 35 LEU B C 1
ATOM 1444 O O . LEU B 1 35 ? 12.797 -2.83 -2.887 1 98.12 35 LEU B O 1
ATOM 1448 N N . ILE B 1 36 ? 13.922 -2.562 -0.929 1 98.69 36 ILE B N 1
ATOM 1449 C CA . ILE B 1 36 ? 15.008 -1.831 -1.571 1 98.69 36 ILE B CA 1
ATOM 1450 C C . ILE B 1 36 ? 16.125 -2.801 -1.962 1 98.69 36 ILE B C 1
ATOM 1452 O O . ILE B 1 36 ? 16.562 -3.619 -1.147 1 98.69 36 ILE B O 1
ATOM 1456 N N . VAL B 1 37 ? 16.5 -2.732 -3.211 1 98.69 37 VAL B N 1
ATOM 1457 C CA . VAL B 1 37 ? 17.547 -3.621 -3.697 1 98.69 37 VAL B CA 1
ATOM 1458 C C . VAL B 1 37 ? 18.906 -2.934 -3.574 1 98.69 37 VAL B C 1
ATOM 1460 O O . VAL B 1 37 ? 19.109 -1.852 -4.125 1 98.69 37 VAL B O 1
ATOM 1463 N N . VAL B 1 38 ? 19.766 -3.564 -2.848 1 98.62 38 VAL B N 1
ATOM 1464 C CA . VAL B 1 38 ? 21.094 -2.979 -2.604 1 98.62 38 VAL B CA 1
ATOM 1465 C C . VAL B 1 38 ? 22.172 -4.004 -2.914 1 98.62 38 VAL B C 1
ATOM 1467 O O . VAL B 1 38 ? 21.906 -5.203 -2.99 1 98.62 38 VAL B O 1
ATOM 1470 N N . ASN B 1 39 ? 23.328 -3.484 -3.145 1 98 39 ASN B N 1
ATOM 1471 C CA . ASN B 1 39 ? 24.469 -4.379 -3.303 1 98 39 ASN B CA 1
ATOM 1472 C C . ASN B 1 39 ? 25.188 -4.609 -1.976 1 98 39 ASN B C 1
ATOM 1474 O O . ASN B 1 39 ? 24.672 -4.258 -0.914 1 98 39 ASN B O 1
ATOM 1478 N N . GLU B 1 40 ? 26.359 -5.203 -2.021 1 96.88 40 GLU B N 1
ATOM 1479 C CA . GLU B 1 40 ? 27.109 -5.586 -0.83 1 96.88 40 GLU B CA 1
ATOM 1480 C C . GLU B 1 40 ? 27.562 -4.359 -0.049 1 96.88 40 GLU B C 1
ATOM 1482 O O . GLU B 1 40 ? 27.812 -4.438 1.158 1 96.88 40 GLU B O 1
ATOM 1487 N N . GLU B 1 41 ? 27.656 -3.225 -0.696 1 97 41 GLU B N 1
ATOM 1488 C CA . GLU B 1 41 ? 28.094 -1.989 -0.049 1 97 41 GLU B CA 1
ATOM 1489 C C . GLU B 1 41 ? 26.891 -1.146 0.39 1 97 41 GLU B C 1
ATOM 1491 O O . GLU B 1 41 ? 27.047 0.034 0.71 1 97 41 GLU B O 1
ATOM 1496 N N . ASN B 1 42 ? 25.703 -1.666 0.262 1 97.25 42 ASN B N 1
ATOM 1497 C CA . ASN B 1 42 ? 24.453 -0.999 0.627 1 97.25 42 ASN B CA 1
ATOM 1498 C C . ASN B 1 42 ? 24.141 0.146 -0.328 1 97.25 42 ASN B C 1
ATOM 1500 O O . ASN B 1 42 ? 23.438 1.094 0.043 1 97.25 42 ASN B O 1
ATOM 1504 N N . LYS B 1 43 ? 24.719 -0.006 -1.509 1 98.06 43 LYS B N 1
ATOM 1505 C CA . LYS B 1 43 ? 24.375 0.958 -2.549 1 98.06 43 LYS B CA 1
ATOM 1506 C C . LYS B 1 43 ? 23.094 0.553 -3.273 1 98.06 43 LYS B C 1
ATOM 1508 O O . LYS B 1 43 ? 22.875 -0.632 -3.529 1 98.06 43 LYS B O 1
ATOM 1513 N N . LEU B 1 44 ? 22.359 1.556 -3.686 1 98.19 44 LEU B N 1
ATOM 1514 C CA . LEU B 1 44 ? 21.062 1.33 -4.305 1 98.19 44 LEU B CA 1
ATOM 1515 C C . LEU B 1 44 ? 21.203 0.704 -5.688 1 98.19 44 LEU B C 1
ATOM 1517 O O . LEU B 1 44 ? 21.969 1.208 -6.52 1 98.19 44 LEU B O 1
ATOM 1521 N N . GLU B 1 45 ? 20.5 -0.389 -5.914 1 97.94 45 GLU B N 1
ATOM 1522 C CA . GLU B 1 45 ? 20.484 -1.017 -7.234 1 97.94 45 GLU B CA 1
ATOM 1523 C C . GLU B 1 45 ? 19.094 -0.98 -7.852 1 97.94 45 GLU B C 1
ATOM 1525 O O . GLU B 1 45 ? 18.953 -1.137 -9.07 1 97.94 45 GLU B O 1
ATOM 1530 N N . GLY B 1 46 ? 18.094 -0.832 -7.055 1 97.88 46 GLY B N 1
ATOM 1531 C CA . GLY B 1 46 ? 16.719 -0.812 -7.551 1 97.88 46 GLY B CA 1
ATOM 1532 C C . GLY B 1 46 ? 15.688 -0.899 -6.445 1 97.88 46 GLY B C 1
ATOM 1533 O O . GLY B 1 46 ? 16 -0.669 -5.273 1 97.88 46 GLY B O 1
ATOM 1534 N N . ILE B 1 47 ? 14.5 -1.085 -6.789 1 97.69 47 ILE B N 1
ATOM 1535 C CA . ILE B 1 47 ? 13.367 -1.259 -5.883 1 97.69 47 ILE B CA 1
ATOM 1536 C C . ILE B 1 47 ? 12.383 -2.27 -6.473 1 97.69 47 ILE B C 1
ATOM 1538 O O . ILE B 1 47 ? 12.164 -2.297 -7.688 1 97.69 47 ILE B O 1
ATOM 1542 N N . ILE B 1 48 ? 11.891 -3.146 -5.68 1 95.12 48 ILE B N 1
ATOM 1543 C CA . ILE B 1 48 ? 10.852 -4.066 -6.121 1 95.12 48 ILE B CA 1
ATOM 1544 C C . ILE B 1 48 ? 9.625 -3.939 -5.215 1 95.12 48 ILE B C 1
ATOM 1546 O O . ILE B 1 48 ? 9.758 -3.932 -3.988 1 95.12 48 ILE B O 1
ATOM 1550 N N . THR B 1 49 ? 8.445 -3.748 -5.812 1 93.62 49 THR B N 1
ATOM 1551 C CA . THR B 1 49 ? 7.211 -3.516 -5.07 1 93.62 49 THR B CA 1
ATOM 1552 C C . THR B 1 49 ? 6.223 -4.656 -5.293 1 93.62 49 THR B C 1
ATOM 1554 O O . THR B 1 49 ? 6.453 -5.531 -6.133 1 93.62 49 THR B O 1
ATOM 1557 N N . GLU B 1 50 ? 5.195 -4.648 -4.453 1 90 50 GLU B N 1
ATOM 1558 C CA . GLU B 1 50 ? 4.102 -5.594 -4.68 1 90 50 GLU B CA 1
ATOM 1559 C C . GLU B 1 50 ? 3.527 -5.438 -6.086 1 90 50 GLU B C 1
ATOM 1561 O O . GLU B 1 50 ? 3.098 -6.422 -6.695 1 90 50 GLU B O 1
ATOM 1566 N N . GLY B 1 51 ? 3.502 -4.215 -6.551 1 86.31 51 GLY B N 1
ATOM 1567 C CA . GLY B 1 51 ? 3.029 -3.98 -7.906 1 86.31 51 GLY B CA 1
ATOM 1568 C C . GLY B 1 51 ? 3.873 -4.672 -8.961 1 86.31 51 GLY B C 1
ATOM 1569 O O . GLY B 1 51 ? 3.348 -5.148 -9.969 1 86.31 51 GLY B O 1
ATOM 1570 N N . ASP B 1 52 ? 5.105 -4.707 -8.797 1 86.38 52 ASP B N 1
ATOM 1571 C CA . ASP B 1 52 ? 5.996 -5.391 -9.727 1 86.38 52 ASP B CA 1
ATOM 1572 C C . ASP B 1 52 ? 5.68 -6.879 -9.797 1 86.38 52 ASP B C 1
ATOM 1574 O O . ASP B 1 52 ? 5.781 -7.492 -10.867 1 86.38 52 ASP B O 1
ATOM 1578 N N . LEU B 1 53 ? 5.34 -7.445 -8.641 1 84.5 53 LEU B N 1
ATOM 1579 C CA . LEU B 1 53 ? 5.031 -8.867 -8.578 1 84.5 53 LEU B CA 1
ATOM 1580 C C . LEU B 1 53 ? 3.703 -9.164 -9.266 1 84.5 53 LEU B C 1
ATOM 1582 O O . LEU B 1 53 ? 3.512 -10.258 -9.805 1 84.5 53 LEU B O 1
ATOM 1586 N N . LEU B 1 54 ? 2.832 -8.172 -9.281 1 79.5 54 LEU B N 1
ATOM 1587 C CA . LEU B 1 54 ? 1.484 -8.383 -9.797 1 79.5 54 LEU B CA 1
ATOM 1588 C C . LEU B 1 54 ? 1.424 -8.062 -11.289 1 79.5 54 LEU B C 1
ATOM 1590 O O . LEU B 1 54 ? 0.68 -8.703 -12.031 1 79.5 54 LEU B O 1
ATOM 1594 N N . TYR B 1 55 ? 2.049 -7.055 -11.805 1 72 55 TYR B N 1
ATOM 1595 C CA . TYR B 1 55 ? 1.833 -6.512 -13.141 1 72 55 TYR B CA 1
ATOM 1596 C C . TYR B 1 55 ? 2.891 -7.02 -14.109 1 72 55 TYR B C 1
ATOM 1598 O O . TYR B 1 55 ? 2.646 -7.098 -15.32 1 72 55 TYR B O 1
ATOM 1606 N N . LYS B 1 56 ? 4.02 -7.102 -13.625 1 61.12 56 LYS B N 1
ATOM 1607 C CA . LYS B 1 56 ? 5.09 -7.316 -14.594 1 61.12 56 LYS B CA 1
ATOM 1608 C C . LYS B 1 56 ? 5.164 -8.781 -15.016 1 61.12 56 LYS B C 1
ATOM 1610 O O . LYS B 1 56 ? 4.977 -9.68 -14.195 1 61.12 56 LYS B O 1
ATOM 1615 N N . LYS B 1 57 ? 4.918 -8.922 -16.469 1 54.88 57 LYS B N 1
ATOM 1616 C CA . LYS B 1 57 ? 5.027 -10.203 -17.156 1 54.88 57 LYS B CA 1
ATOM 1617 C C . LYS B 1 57 ? 6.367 -10.867 -16.859 1 54.88 57 LYS B C 1
ATOM 1619 O O . LYS B 1 57 ? 7.418 -10.227 -16.938 1 54.88 57 LYS B O 1
ATOM 1624 N N . VAL B 1 58 ? 6.379 -11.977 -16.031 1 48.22 58 VAL B N 1
ATOM 1625 C CA . VAL B 1 58 ? 7.648 -12.68 -15.914 1 48.22 58 VAL B CA 1
ATOM 1626 C C . VAL B 1 58 ? 8.031 -13.297 -17.25 1 48.22 58 VAL B C 1
ATOM 1628 O O . VAL B 1 58 ? 9.203 -13.328 -17.625 1 48.22 58 VAL B O 1
ATOM 1631 N N . ARG B 1 59 ? 7.145 -14.203 -17.906 1 46.25 59 ARG B N 1
ATOM 1632 C CA . ARG B 1 59 ? 7.555 -14.938 -19.094 1 46.25 59 ARG B CA 1
ATOM 1633 C C . ARG B 1 59 ? 6.949 -14.32 -20.344 1 46.25 59 ARG B C 1
ATOM 1635 O O . ARG B 1 59 ? 5.848 -13.766 -20.312 1 46.25 59 ARG B O 1
ATOM 1642 N N . PRO B 1 60 ? 7.785 -14.195 -21.375 1 41.88 60 PRO B N 1
ATOM 1643 C CA . PRO B 1 60 ? 7.406 -13.633 -22.672 1 41.88 60 PRO B CA 1
ATOM 1644 C C . PRO B 1 60 ? 6 -14.039 -23.109 1 41.88 60 PRO B C 1
ATOM 1646 O O . PRO B 1 60 ? 5.277 -13.242 -23.703 1 41.88 60 PRO B O 1
ATOM 1649 N N . HIS B 1 61 ? 5.676 -15.281 -23.266 1 41.88 61 HIS B N 1
ATOM 1650 C CA . HIS B 1 61 ? 4.531 -15.812 -24 1 41.88 61 HIS B CA 1
ATOM 1651 C C . HIS B 1 61 ? 3.322 -15.977 -23.078 1 41.88 61 HIS B C 1
ATOM 1653 O O . HIS B 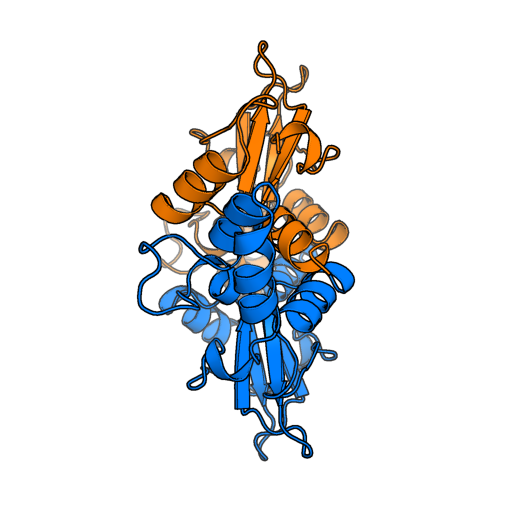1 61 ? 2.342 -16.625 -23.453 1 41.88 61 HIS B O 1
ATOM 1659 N N . ALA B 1 62 ? 3.477 -15.734 -21.922 1 42.59 62 ALA B N 1
ATOM 1660 C CA . ALA B 1 62 ? 2.291 -15.938 -21.094 1 42.59 62 ALA B CA 1
ATOM 1661 C C . ALA B 1 62 ? 1.245 -14.859 -21.359 1 42.59 62 ALA B C 1
ATOM 1663 O O . ALA B 1 62 ? 1.588 -13.719 -21.688 1 42.59 62 ALA B O 1
ATOM 1664 N N . PRO B 1 63 ? 0.072 -15.234 -21.609 1 41.94 63 PRO B N 1
ATOM 1665 C CA . PRO B 1 63 ? -0.938 -14.203 -21.828 1 41.94 63 PRO B CA 1
ATOM 1666 C C . PRO B 1 63 ? -0.762 -13 -20.906 1 41.94 63 PRO B C 1
ATOM 1668 O O . PRO B 1 63 ? -0.128 -13.109 -19.844 1 41.94 63 PRO B O 1
ATOM 1671 N N . HIS B 1 64 ? -1.047 -11.836 -21.453 1 42.31 64 HIS B N 1
ATOM 1672 C CA . HIS B 1 64 ? -0.738 -10.492 -20.969 1 42.31 64 HIS B CA 1
ATOM 1673 C C . HIS B 1 64 ? -0.807 -10.43 -19.453 1 42.31 64 HIS B C 1
ATOM 1675 O O . HIS B 1 64 ? 0.018 -9.766 -18.812 1 42.31 64 HIS B O 1
ATOM 1681 N N . TYR B 1 65 ? -1.954 -10.836 -18.875 1 42.59 65 TYR B N 1
ATOM 1682 C CA . TYR B 1 65 ? -2.189 -10.586 -17.469 1 42.59 65 TYR B CA 1
ATOM 1683 C C . TYR B 1 65 ? -1.574 -11.688 -16.609 1 42.59 65 TYR B C 1
ATOM 1685 O O . TYR B 1 65 ? -1.779 -11.719 -15.391 1 42.59 65 TYR B O 1
ATOM 1693 N N . VAL B 1 66 ? -0.997 -12.719 -17.203 1 48.41 66 VAL B N 1
ATOM 1694 C CA . VAL B 1 66 ? -0.5 -13.75 -16.297 1 48.41 66 VAL B CA 1
ATOM 1695 C C . VAL B 1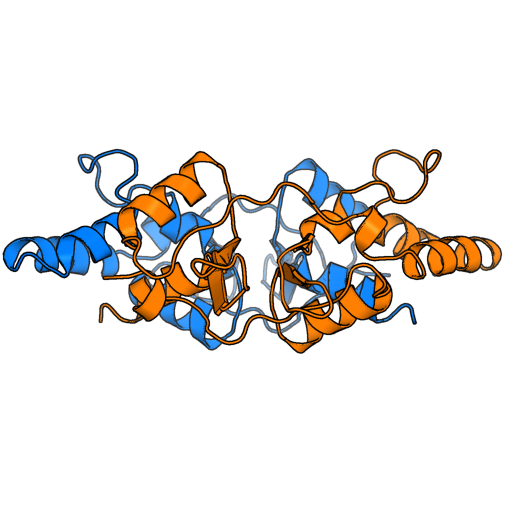 66 ? 0.669 -13.195 -15.484 1 48.41 66 VAL B C 1
ATOM 1697 O O . VAL B 1 66 ? 1.798 -13.125 -15.977 1 48.41 66 VAL B O 1
ATOM 1700 N N . ASN B 1 67 ? 0.353 -12.281 -14.719 1 54.78 67 ASN B N 1
ATOM 1701 C CA . ASN B 1 67 ? 1.253 -11.836 -13.656 1 54.78 67 ASN B CA 1
ATOM 1702 C C . ASN B 1 67 ? 1.59 -12.977 -12.703 1 54.78 67 ASN B C 1
ATOM 1704 O O . ASN B 1 67 ? 1.002 -14.055 -12.781 1 54.78 67 ASN B O 1
ATOM 1708 N N . VAL B 1 68 ? 2.66 -12.883 -12.07 1 55.62 68 VAL B N 1
ATOM 1709 C CA . VAL B 1 68 ? 3.154 -13.898 -11.148 1 55.62 68 VAL B CA 1
ATOM 1710 C C . VAL B 1 68 ? 1.979 -14.641 -10.516 1 55.62 68 VAL B C 1
ATOM 1712 O O . VAL B 1 68 ? 1.998 -15.867 -10.391 1 55.62 68 VAL B O 1
ATOM 1715 N N . LEU B 1 69 ? 0.959 -13.859 -10.211 1 55.09 69 LEU B N 1
ATOM 1716 C CA . LEU B 1 69 ? -0.194 -14.438 -9.531 1 55.09 69 LEU B CA 1
ATOM 1717 C C . LEU B 1 69 ? -0.983 -15.344 -10.469 1 55.09 69 LEU B C 1
ATOM 1719 O O . LEU B 1 69 ? -1.395 -16.438 -10.078 1 55.09 69 LEU B O 1
ATOM 1723 N N . GLY B 1 70 ? -1.389 -14.664 -11.602 1 56.91 70 GLY B N 1
ATOM 1724 C CA . GLY B 1 70 ? -2.115 -15.484 -12.555 1 56.91 70 GLY B CA 1
ATOM 1725 C C . GLY B 1 70 ? -1.467 -16.828 -12.797 1 56.91 70 GLY B C 1
ATOM 1726 O O . GLY B 1 70 ? -2.154 -17.859 -12.875 1 56.91 70 GLY B O 1
ATOM 1727 N N . ALA B 1 71 ? -0.188 -16.672 -12.914 1 56.28 71 ALA B N 1
ATOM 1728 C CA . ALA B 1 71 ? 0.548 -17.922 -13.141 1 56.28 71 ALA B CA 1
ATOM 1729 C C . ALA B 1 71 ? 0.395 -18.875 -11.961 1 56.28 71 ALA B C 1
ATOM 1731 O O . ALA B 1 71 ? 0.223 -20.078 -12.148 1 56.28 71 ALA B O 1
ATOM 1732 N N . SER B 1 72 ? 0.56 -18.344 -10.75 1 56.06 72 SER B N 1
ATOM 1733 C CA . SER B 1 72 ? 0.448 -19.188 -9.555 1 56.06 72 SER B CA 1
ATOM 1734 C C . SER B 1 72 ? -0.945 -19.781 -9.43 1 56.06 72 SER B C 1
ATOM 1736 O O . SER B 1 72 ? -1.085 -20.984 -9.148 1 56.06 72 SER B O 1
ATOM 1738 N N . ILE B 1 73 ? -1.898 -18.984 -9.508 1 54.25 73 ILE B N 1
ATOM 1739 C CA . ILE B 1 73 ? -3.285 -19.406 -9.336 1 54.25 73 ILE B CA 1
ATOM 1740 C C . ILE B 1 73 ? -3.666 -20.391 -10.445 1 54.25 73 ILE B C 1
ATOM 1742 O O . ILE B 1 73 ? -4.336 -21.391 -10.188 1 54.25 73 ILE B O 1
ATOM 1746 N N . TYR B 1 74 ? -3.367 -19.891 -11.602 1 51.19 74 TYR B N 1
ATOM 1747 C CA . TYR B 1 74 ? -3.656 -20.781 -12.719 1 51.19 74 TYR B CA 1
ATOM 1748 C C . TYR B 1 74 ? -2.936 -22.109 -12.547 1 51.19 74 TYR B C 1
ATOM 1750 O O . TYR B 1 74 ? -3.484 -23.172 -12.875 1 51.19 74 TYR B O 1
ATOM 1758 N N . TYR B 1 75 ? -1.753 -22.062 -12 1 50.12 75 TYR B N 1
ATOM 1759 C CA . TYR B 1 75 ? -0.916 -23.266 -12.031 1 50.12 75 TYR B CA 1
ATOM 1760 C C . TYR B 1 75 ? -1.168 -24.141 -10.812 1 50.12 75 TYR B C 1
ATOM 1762 O O . TYR B 1 75 ? -0.781 -25.312 -10.789 1 50.12 75 TYR B O 1
ATOM 1770 N N . SER B 1 76 ? -1.493 -23.625 -9.711 1 50.5 76 SER B N 1
ATOM 1771 C CA . SER B 1 76 ? -1.722 -24.516 -8.586 1 50.5 76 SER B CA 1
ATOM 1772 C C . SER B 1 76 ? -2.715 -25.609 -8.938 1 50.5 76 SER B C 1
ATOM 1774 O O . SER B 1 76 ? -2.775 -26.641 -8.266 1 50.5 76 SER B O 1
ATOM 1776 N N . GLY B 1 77 ? -3.588 -25.484 -9.68 1 44.72 77 GLY B N 1
ATOM 1777 C CA . GLY B 1 77 ? -4.484 -26.578 -10.008 1 44.72 77 GLY B CA 1
ATOM 1778 C C . GLY B 1 77 ? -3.922 -27.516 -11.062 1 44.72 77 GLY B C 1
ATOM 1779 O O . GLY B 1 77 ? -4.449 -28.609 -11.273 1 44.72 77 GLY B O 1
ATOM 1780 N N . ILE B 1 78 ? -3.068 -27.172 -12.102 1 43.38 78 ILE B N 1
ATOM 1781 C CA . ILE B 1 78 ? -2.689 -28.109 -13.148 1 43.38 78 ILE B CA 1
ATOM 1782 C C . ILE B 1 78 ? -1.262 -28.594 -12.914 1 43.38 78 ILE B C 1
ATOM 1784 O O . ILE B 1 78 ? -0.346 -27.797 -12.727 1 43.38 78 ILE B O 1
ATOM 1788 N N . GLY B 1 79 ? -0.966 -29.844 -12.594 1 44.94 79 GLY B N 1
ATOM 1789 C CA . GLY B 1 79 ? 0.248 -30.609 -12.367 1 44.94 79 GLY B CA 1
ATOM 1790 C C . GLY B 1 79 ? 1.462 -30.016 -13.07 1 44.94 79 GLY B C 1
ATOM 1791 O O . GLY B 1 79 ? 2.482 -29.75 -12.43 1 44.94 79 GLY B O 1
ATOM 1792 N N . GLU B 1 80 ? 1.559 -30.078 -14.383 1 46.53 80 GLU B N 1
ATOM 1793 C CA . GLU B 1 80 ? 2.652 -29.688 -15.273 1 46.53 80 GLU B CA 1
ATOM 1794 C C . GLU B 1 80 ? 2.971 -28.203 -15.141 1 46.53 80 GLU B C 1
ATOM 1796 O O . GLU B 1 80 ? 4.137 -27.812 -15.203 1 46.53 80 GLU B O 1
ATOM 1801 N N . TYR B 1 81 ? 2.084 -27.297 -15 1 47.31 81 TYR B N 1
ATOM 1802 C CA . TYR B 1 81 ? 2.156 -25.844 -15 1 47.31 81 TYR B CA 1
ATOM 1803 C C . TYR B 1 81 ? 2.648 -25.312 -13.656 1 47.31 81 TYR B C 1
ATOM 1805 O O . TYR B 1 81 ? 3.264 -24.25 -13.586 1 47.31 81 TYR B O 1
ATOM 1813 N N . ASN B 1 82 ? 2.615 -26.141 -12.641 1 56.19 82 ASN B N 1
ATOM 1814 C CA . ASN B 1 82 ? 3.277 -25.906 -11.367 1 56.19 82 ASN B CA 1
ATOM 1815 C C . ASN B 1 82 ? 4.773 -25.656 -11.547 1 56.19 82 ASN B C 1
ATOM 1817 O O . ASN B 1 82 ? 5.34 -24.781 -10.898 1 56.19 82 ASN B O 1
ATOM 1821 N N . ALA B 1 83 ? 5.254 -26.438 -12.562 1 59.06 83 ALA B N 1
ATOM 1822 C CA . ALA B 1 83 ? 6.691 -26.297 -12.773 1 59.06 83 ALA B CA 1
ATOM 1823 C C . ALA B 1 83 ? 7.035 -24.922 -13.312 1 59.06 83 ALA B C 1
ATOM 1825 O O . ALA B 1 83 ? 8.047 -24.328 -12.93 1 59.06 83 ALA B O 1
ATOM 1826 N N . GLN B 1 84 ? 6.207 -24.391 -14.242 1 58.34 84 GLN B N 1
ATOM 1827 C CA . GLN B 1 84 ? 6.477 -23.078 -14.828 1 58.34 84 GLN B CA 1
ATOM 1828 C C . GLN B 1 84 ? 6.332 -21.984 -13.789 1 58.34 84 GLN B C 1
ATOM 1830 O O . GLN B 1 84 ? 7.109 -21.016 -13.781 1 58.34 84 GLN B O 1
ATOM 1835 N N . PHE B 1 85 ? 5.473 -22.188 -12.906 1 60.31 85 PHE B N 1
ATOM 1836 C CA . PHE B 1 85 ? 5.273 -21.234 -11.828 1 60.31 85 PHE B CA 1
ATOM 1837 C C . PHE B 1 85 ? 6.461 -21.25 -10.867 1 60.31 85 PHE B C 1
ATOM 1839 O O . PHE B 1 85 ? 6.934 -20.188 -10.453 1 60.31 85 PHE B O 1
ATOM 1846 N N . LYS B 1 86 ? 6.777 -22.438 -10.648 1 64.62 86 LYS B N 1
ATOM 1847 C CA . LYS B 1 86 ? 7.941 -22.562 -9.781 1 64.62 86 LYS B CA 1
ATOM 1848 C C . LYS B 1 86 ? 9.164 -21.875 -10.391 1 64.62 86 LYS B C 1
ATOM 1850 O O . LYS B 1 86 ? 9.953 -21.25 -9.68 1 64.62 86 LYS B O 1
ATOM 1855 N N . LYS B 1 87 ? 9.195 -22.016 -11.641 1 66.62 87 LYS B N 1
ATOM 1856 C CA . LYS B 1 87 ? 10.312 -21.375 -12.328 1 66.62 87 LYS B CA 1
ATOM 1857 C C . LYS B 1 87 ? 10.211 -19.859 -12.25 1 66.62 87 LYS B C 1
ATOM 1859 O O . LYS B 1 87 ? 11.227 -19.172 -12.078 1 66.62 87 LYS B O 1
ATOM 1864 N N . LEU B 1 88 ? 9.031 -19.375 -12.328 1 65.5 88 LEU B N 1
ATOM 1865 C CA . LEU B 1 88 ? 8.828 -17.938 -12.25 1 65.5 88 LEU B CA 1
ATOM 1866 C C . LEU B 1 88 ? 9.141 -17.422 -10.852 1 65.5 88 LEU B C 1
ATOM 1868 O O . LEU B 1 88 ? 9.695 -16.328 -10.703 1 65.5 88 LEU B O 1
ATOM 1872 N N . LEU B 1 89 ? 8.852 -18.266 -9.938 1 69.31 89 LEU B N 1
ATOM 1873 C CA . LEU B 1 89 ? 9.086 -17.859 -8.555 1 69.31 89 LEU B CA 1
ATOM 1874 C C . LEU B 1 89 ? 10.57 -17.953 -8.211 1 69.31 89 LEU B C 1
ATOM 1876 O O . LEU B 1 89 ? 11.031 -17.328 -7.258 1 69.31 89 LEU B O 1
ATOM 1880 N N . ALA B 1 90 ? 11.156 -18.656 -9.117 1 74.5 90 ALA B N 1
ATOM 1881 C CA . ALA B 1 90 ? 12.578 -18.844 -8.867 1 74.5 90 ALA B CA 1
ATOM 1882 C C . ALA B 1 90 ? 13.406 -17.766 -9.562 1 74.5 90 ALA B C 1
ATOM 1884 O O . ALA B 1 90 ? 14.609 -17.656 -9.312 1 74.5 90 ALA B O 1
ATOM 1885 N N . VAL B 1 91 ? 12.656 -16.906 -10.281 1 82.5 91 VAL B N 1
ATOM 1886 C CA . VAL B 1 91 ? 13.391 -15.836 -10.938 1 82.5 91 VAL B CA 1
ATOM 1887 C C . VAL B 1 91 ? 13.859 -14.82 -9.898 1 82.5 91 VAL B C 1
ATOM 1889 O O . VAL B 1 91 ? 13.328 -14.766 -8.789 1 82.5 91 VAL B O 1
ATOM 1892 N N . HIS B 1 92 ? 14.914 -14.094 -10.297 1 91.88 92 HIS B N 1
ATOM 1893 C CA . HIS B 1 92 ? 15.555 -13.164 -9.375 1 91.88 92 HIS B CA 1
ATOM 1894 C C . HIS B 1 92 ? 14.898 -11.789 -9.43 1 91.88 92 HIS B C 1
ATOM 1896 O O . HIS B 1 92 ? 14.352 -11.406 -10.461 1 91.88 92 HIS B O 1
ATOM 1902 N N . VAL B 1 93 ? 14.969 -11.102 -8.336 1 94.38 93 VAL B N 1
ATOM 1903 C CA . VAL B 1 93 ? 14.461 -9.75 -8.172 1 94.38 93 VAL B CA 1
ATOM 1904 C C . VAL B 1 93 ? 14.977 -8.859 -9.305 1 94.38 93 VAL B C 1
ATOM 1906 O O . VAL B 1 93 ? 14.258 -7.984 -9.789 1 94.38 93 VAL B O 1
ATOM 1909 N N . GLU B 1 94 ? 16.141 -9.133 -9.773 1 94.19 94 GLU B N 1
ATOM 1910 C CA . GLU B 1 94 ? 16.766 -8.312 -10.812 1 94.19 94 GLU B CA 1
ATOM 1911 C C . GLU B 1 94 ? 15.898 -8.266 -12.07 1 94.19 94 GLU B C 1
ATOM 1913 O O . GLU B 1 94 ? 15.891 -7.266 -12.789 1 94.19 94 GLU B O 1
ATOM 1918 N N . GLU B 1 95 ? 15.156 -9.273 -12.305 1 88.25 95 GLU B N 1
ATOM 1919 C CA . GLU B 1 95 ? 14.367 -9.406 -13.531 1 88.25 95 GLU B CA 1
ATOM 1920 C C . GLU B 1 95 ? 13.117 -8.539 -13.477 1 88.25 95 GLU B C 1
ATOM 1922 O O . GLU B 1 95 ? 12.547 -8.195 -14.516 1 88.25 95 GLU B O 1
ATOM 1927 N N . LEU B 1 96 ? 12.68 -8.172 -12.281 1 88.69 96 LEU B N 1
ATOM 1928 C CA . LEU B 1 96 ? 11.398 -7.492 -12.164 1 88.69 96 LEU B CA 1
ATOM 1929 C C . LEU B 1 96 ? 11.57 -6.109 -11.547 1 88.69 96 LEU B C 1
ATOM 1931 O O . LEU B 1 96 ? 10.688 -5.254 -11.672 1 88.69 96 LEU B O 1
ATOM 1935 N N . MET B 1 97 ? 12.68 -5.914 -10.859 1 93.06 97 MET B N 1
ATOM 1936 C CA . MET B 1 97 ? 12.836 -4.68 -10.102 1 93.06 97 MET B CA 1
ATOM 1937 C C . MET B 1 97 ? 12.914 -3.473 -11.031 1 93.06 97 MET B C 1
ATOM 1939 O O . MET B 1 97 ? 13.242 -3.611 -12.211 1 93.06 97 MET B O 1
ATOM 1943 N N . THR B 1 98 ? 12.555 -2.346 -10.547 1 94.06 98 THR B N 1
ATOM 1944 C CA . THR B 1 98 ? 12.828 -1.067 -11.195 1 94.06 98 THR B CA 1
ATOM 1945 C C . THR B 1 98 ? 14.258 -0.615 -10.906 1 94.06 98 THR B C 1
ATOM 1947 O O . THR B 1 98 ? 14.672 -0.55 -9.75 1 94.06 98 THR B O 1
ATOM 1950 N N . LYS B 1 99 ? 14.984 -0.31 -11.891 1 94.44 99 LYS B N 1
ATOM 1951 C CA . LYS B 1 99 ? 16.391 0.04 -11.719 1 94.44 99 LYS B CA 1
ATOM 1952 C C . LYS B 1 99 ? 16.578 1.552 -11.617 1 94.44 99 LYS B C 1
ATOM 1954 O O . LYS B 1 99 ? 17.406 2.031 -10.844 1 94.44 99 LYS B O 1
ATOM 1959 N N . GLU B 1 100 ? 15.812 2.318 -12.391 1 94.12 100 GLU B N 1
ATOM 1960 C CA . GLU B 1 100 ? 15.875 3.775 -12.305 1 94.12 100 GLU B CA 1
ATOM 1961 C C . GLU B 1 100 ? 14.914 4.305 -11.234 1 94.12 100 GLU B C 1
ATOM 1963 O O . GLU B 1 100 ? 13.789 4.695 -11.547 1 94.12 100 GLU B O 1
ATOM 1968 N N . VAL B 1 101 ? 15.461 4.398 -10.07 1 95.94 101 VAL B N 1
ATOM 1969 C CA . VAL B 1 101 ? 14.641 4.734 -8.914 1 95.94 101 VAL B CA 1
ATOM 1970 C C . VAL B 1 101 ? 14.789 6.219 -8.586 1 95.94 101 VAL B C 1
ATOM 1972 O O . VAL B 1 101 ? 15.906 6.738 -8.539 1 95.94 101 VAL B O 1
ATOM 1975 N N . ILE B 1 102 ? 13.727 6.918 -8.406 1 97 102 ILE B N 1
ATOM 1976 C CA . ILE B 1 102 ? 13.75 8.273 -7.875 1 97 102 ILE B CA 1
ATOM 1977 C C . ILE B 1 102 ? 13.969 8.234 -6.363 1 97 102 ILE B C 1
ATOM 1979 O O . ILE B 1 102 ? 13.305 7.484 -5.652 1 97 102 ILE B O 1
ATOM 1983 N N . THR B 1 103 ? 14.961 8.984 -5.891 1 98.19 103 THR B N 1
ATOM 1984 C CA . THR B 1 103 ? 15.359 8.969 -4.484 1 98.19 103 THR B CA 1
ATOM 1985 C C . THR B 1 103 ? 15.289 10.375 -3.893 1 98.19 103 THR B C 1
ATOM 1987 O O . THR B 1 103 ? 15 11.344 -4.602 1 98.19 103 THR B O 1
ATOM 1990 N N . CYS B 1 104 ? 15.461 10.445 -2.611 1 97.94 104 CYS B N 1
ATOM 1991 C CA . CYS B 1 104 ? 15.609 11.734 -1.935 1 97.94 104 CYS B CA 1
ATOM 1992 C C . CYS B 1 104 ? 16.719 11.672 -0.892 1 97.94 104 CYS B C 1
ATOM 1994 O O . CYS B 1 104 ? 17.25 10.602 -0.603 1 97.94 104 CYS B O 1
ATOM 1996 N N . GLY B 1 105 ? 17.172 12.844 -0.454 1 98.31 105 GLY B N 1
ATOM 1997 C CA . GLY B 1 105 ? 18.188 12.945 0.573 1 98.31 105 GLY B CA 1
ATOM 1998 C C . GLY B 1 105 ? 17.625 13.211 1.955 1 98.31 105 GLY B C 1
ATOM 1999 O O . GLY B 1 105 ? 16.516 13.727 2.088 1 98.31 105 GLY B O 1
ATOM 2000 N N . PRO B 1 106 ? 18.469 12.852 2.98 1 97.88 106 PRO B N 1
ATOM 2001 C CA . PRO B 1 106 ? 18 13.023 4.355 1 97.88 106 PRO B CA 1
ATOM 2002 C C . PRO B 1 106 ? 17.797 14.484 4.734 1 97.88 106 PRO B C 1
ATOM 2004 O O . PRO B 1 106 ? 17.016 14.789 5.645 1 97.88 106 PRO B O 1
ATOM 2007 N N . LYS B 1 107 ? 18.391 15.406 4.02 1 97.62 107 LYS B N 1
ATOM 2008 C CA . LYS B 1 107 ? 18.328 16.812 4.387 1 97.62 107 LYS B CA 1
ATOM 2009 C C . LYS B 1 107 ? 17.25 17.547 3.609 1 97.62 107 LYS B C 1
ATOM 2011 O O . LYS B 1 107 ? 17.016 18.734 3.828 1 97.62 107 LYS B O 1
ATOM 2016 N N . GLU B 1 108 ? 16.625 16.859 2.691 1 95.81 108 GLU B N 1
ATOM 2017 C CA . GLU B 1 108 ? 15.5 17.469 1.984 1 95.81 108 GLU B CA 1
ATOM 2018 C C . GLU B 1 108 ? 14.297 17.641 2.906 1 95.81 108 GLU B C 1
ATOM 2020 O O . GLU B 1 108 ? 14.141 16.891 3.875 1 95.81 108 GLU B O 1
ATOM 2025 N N . GLU B 1 109 ? 13.531 18.625 2.59 1 90.12 109 GLU B N 1
ATOM 2026 C CA . GLU B 1 109 ? 12.297 18.859 3.342 1 90.12 109 GLU B CA 1
ATOM 2027 C C . GLU B 1 109 ? 11.195 17.906 2.889 1 90.12 109 GLU B C 1
ATOM 2029 O O . GLU B 1 109 ? 11.094 17.578 1.704 1 90.12 109 GLU B O 1
ATOM 2034 N N . VAL B 1 110 ? 10.344 17.578 3.793 1 89.56 110 VAL B N 1
ATOM 2035 C CA . VAL B 1 110 ? 9.273 16.594 3.576 1 89.56 110 VAL B CA 1
ATOM 2036 C C . VAL B 1 110 ? 8.305 17.125 2.518 1 89.56 110 VAL B C 1
ATOM 2038 O O . VAL B 1 110 ? 7.922 16.391 1.606 1 89.56 110 VAL B O 1
ATOM 2041 N N . GLU B 1 111 ? 7.941 18.375 2.535 1 84 111 GLU B N 1
ATOM 2042 C CA . GLU B 1 111 ? 6.883 18.906 1.689 1 84 111 GLU B CA 1
ATOM 2043 C C . GLU B 1 111 ? 7.23 18.766 0.21 1 84 111 GLU B C 1
ATOM 2045 O O . GLU B 1 111 ? 6.441 18.219 -0.564 1 84 111 GLU B O 1
ATOM 2050 N N . PRO B 1 112 ? 8.422 19.234 -0.2 1 87.38 112 PRO B N 1
ATOM 2051 C CA . PRO B 1 112 ? 8.758 19.047 -1.616 1 87.38 112 PRO B CA 1
ATOM 2052 C C . PRO B 1 112 ? 8.867 17.578 -2.02 1 87.38 112 PRO B C 1
ATOM 2054 O O . PRO B 1 112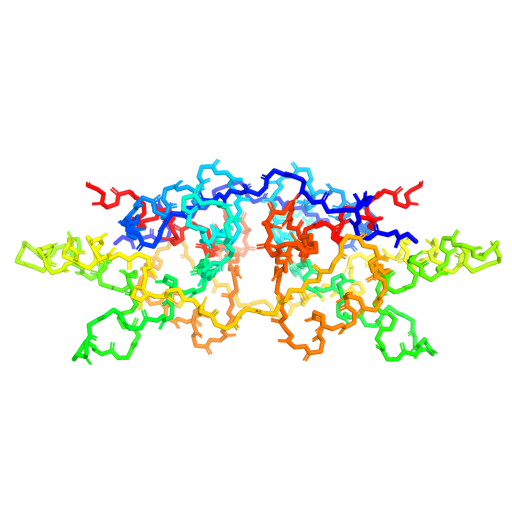 ? 8.57 17.234 -3.162 1 87.38 112 PRO B O 1
ATOM 2057 N N . VAL B 1 113 ? 9.32 16.734 -1.154 1 91.31 113 VAL B N 1
ATOM 2058 C CA . VAL B 1 113 ? 9.453 15.32 -1.454 1 91.31 113 VAL B CA 1
ATOM 2059 C C . VAL B 1 113 ? 8.07 14.703 -1.648 1 91.31 113 VAL B C 1
ATOM 2061 O O . VAL B 1 113 ? 7.844 13.953 -2.602 1 91.31 113 VAL B O 1
ATOM 2064 N N . VAL B 1 114 ? 7.145 15.031 -0.824 1 87.06 114 VAL B N 1
ATOM 2065 C CA . VAL B 1 114 ? 5.773 14.539 -0.944 1 87.06 114 VAL B CA 1
ATOM 2066 C C . VAL B 1 114 ? 5.16 15.031 -2.252 1 87.06 114 VAL B C 1
ATOM 2068 O O . VAL B 1 114 ? 4.48 14.273 -2.949 1 87.06 114 VAL B O 1
ATOM 2071 N N . ALA B 1 115 ? 5.418 16.297 -2.561 1 84.38 115 ALA B N 1
ATOM 2072 C CA . ALA B 1 115 ? 4.922 16.828 -3.822 1 84.38 115 ALA B CA 1
ATOM 2073 C C . ALA B 1 115 ? 5.43 16.016 -5.008 1 84.38 115 ALA B C 1
ATOM 2075 O O . ALA B 1 115 ? 4.672 15.719 -5.934 1 84.38 115 ALA B O 1
ATOM 2076 N N . THR B 1 116 ? 6.66 15.711 -4.961 1 88.19 116 THR B N 1
ATOM 2077 C CA . THR B 1 116 ? 7.25 14.891 -6.016 1 88.19 116 THR B CA 1
ATOM 2078 C C . THR B 1 116 ? 6.586 13.516 -6.062 1 88.19 116 THR B C 1
ATOM 2080 O O . THR B 1 116 ? 6.293 13 -7.145 1 88.19 116 THR B O 1
ATOM 2083 N N . MET B 1 117 ? 6.359 12.898 -4.918 1 89.69 117 MET B N 1
ATOM 2084 C CA . MET B 1 117 ? 5.711 11.594 -4.844 1 89.69 117 MET B CA 1
ATOM 2085 C C . MET B 1 117 ? 4.32 11.641 -5.473 1 89.69 117 MET B C 1
ATOM 2087 O O . MET B 1 117 ? 3.943 10.734 -6.215 1 89.69 117 MET B O 1
ATOM 2091 N N . LEU B 1 118 ? 3.633 12.648 -5.184 1 82.62 118 LEU B N 1
ATOM 2092 C CA . LEU B 1 118 ? 2.277 12.789 -5.703 1 82.62 118 LEU B CA 1
ATOM 2093 C C . LEU B 1 118 ? 2.293 13.016 -7.211 1 82.62 118 LEU B C 1
ATOM 2095 O O . LEU B 1 118 ? 1.522 12.391 -7.941 1 82.62 118 LEU B O 1
ATOM 2099 N N . GLU B 1 119 ? 3.154 13.875 -7.648 1 84.12 119 GLU B N 1
ATOM 2100 C CA . GLU B 1 119 ? 3.268 14.203 -9.062 1 84.12 119 GLU B CA 1
ATOM 2101 C C . GLU B 1 119 ? 3.656 12.977 -9.891 1 84.12 119 GLU B C 1
ATOM 2103 O O . GLU B 1 119 ? 3.115 12.75 -10.969 1 84.12 119 GLU B O 1
ATOM 2108 N N . LYS B 1 120 ? 4.473 12.195 -9.352 1 87.44 120 LYS B N 1
ATOM 2109 C CA . LYS B 1 120 ? 5.016 11.07 -10.102 1 87.44 120 LYS B CA 1
ATOM 2110 C C . LYS B 1 120 ? 4.34 9.758 -9.695 1 87.44 120 LYS B C 1
ATOM 2112 O O . LYS B 1 120 ? 4.715 8.688 -10.18 1 87.44 120 LYS B O 1
ATOM 2117 N N . HIS B 1 121 ? 3.43 9.82 -8.781 1 83.38 121 HIS B N 1
ATOM 2118 C CA . HIS B 1 121 ? 2.662 8.672 -8.312 1 83.38 121 HIS B CA 1
ATOM 2119 C C . HIS B 1 121 ? 3.57 7.625 -7.672 1 83.38 121 HIS B C 1
ATOM 2121 O O . HIS B 1 121 ? 3.447 6.434 -7.961 1 83.38 121 HIS B O 1
ATOM 2127 N N . LEU B 1 122 ? 4.547 8.148 -6.891 1 89.25 122 LEU B N 1
ATOM 2128 C CA . LEU B 1 122 ? 5.461 7.266 -6.172 1 89.25 122 LEU B CA 1
ATOM 2129 C C . LEU B 1 122 ? 4.91 6.906 -4.797 1 89.25 122 LEU B C 1
ATOM 2131 O O . LEU B 1 122 ? 4.359 7.766 -4.105 1 89.25 122 LEU B O 1
ATOM 2135 N N . LYS B 1 123 ? 5.086 5.703 -4.41 1 90.75 123 LYS B N 1
ATOM 2136 C CA . LYS B 1 123 ? 4.598 5.254 -3.109 1 90.75 123 LYS B CA 1
ATOM 2137 C C . LYS B 1 123 ? 5.734 5.199 -2.088 1 90.75 123 LYS B C 1
ATOM 2139 O O . LYS B 1 123 ? 5.488 5.238 -0.88 1 90.75 123 LYS B O 1
ATOM 2144 N N . THR B 1 124 ? 6.887 5.008 -2.592 1 95.25 124 THR B N 1
ATOM 2145 C CA . THR B 1 124 ? 8.07 4.848 -1.753 1 95.25 124 THR B CA 1
ATOM 2146 C C . THR B 1 124 ? 9.297 5.461 -2.422 1 95.25 124 THR B C 1
ATOM 2148 O O . THR B 1 124 ? 9.469 5.344 -3.637 1 95.25 124 THR B O 1
ATOM 2151 N N . MET B 1 125 ? 10.078 6.125 -1.599 1 97.38 125 MET B N 1
ATOM 2152 C CA . MET B 1 125 ? 11.336 6.695 -2.07 1 97.38 125 MET B CA 1
ATOM 2153 C C . MET B 1 125 ? 12.492 6.312 -1.146 1 97.38 125 MET B C 1
ATOM 2155 O O . MET B 1 125 ? 12.477 6.652 0.039 1 97.38 125 MET B O 1
ATOM 2159 N N . PRO B 1 126 ? 13.5 5.605 -1.704 1 98.5 126 PRO B N 1
ATOM 2160 C CA . PRO B 1 126 ? 14.703 5.391 -0.897 1 98.5 126 PRO B CA 1
ATOM 2161 C C . PRO B 1 126 ? 15.406 6.695 -0.523 1 98.5 126 PRO B C 1
ATOM 2163 O O . PRO B 1 126 ? 15.43 7.637 -1.318 1 98.5 126 PRO B O 1
ATOM 2166 N N . VAL B 1 127 ? 15.922 6.727 0.651 1 98.81 127 VAL B N 1
ATOM 2167 C CA . VAL B 1 127 ? 16.688 7.867 1.13 1 98.81 127 VAL B CA 1
ATOM 2168 C C . VAL B 1 127 ? 18.188 7.535 1.091 1 98.81 127 VAL B C 1
ATOM 2170 O O . VAL B 1 127 ? 18.625 6.566 1.715 1 98.81 127 VAL B O 1
ATOM 2173 N N . LEU B 1 128 ? 18.922 8.344 0.368 1 98.62 128 LEU B N 1
ATOM 2174 C CA . LEU B 1 128 ? 20.344 8.078 0.186 1 98.62 128 LEU B CA 1
ATOM 2175 C C . LEU B 1 128 ? 21.188 9.164 0.85 1 98.62 128 LEU B C 1
ATOM 2177 O O . LEU B 1 128 ? 20.812 10.336 0.837 1 98.62 128 LEU B O 1
ATOM 2181 N N . ASP B 1 129 ? 22.281 8.727 1.357 1 97.56 129 ASP B N 1
ATOM 2182 C CA . ASP B 1 129 ? 23.25 9.727 1.8 1 97.56 129 ASP B CA 1
ATOM 2183 C C . ASP B 1 129 ? 24.125 10.195 0.638 1 97.56 129 ASP B C 1
ATOM 2185 O O . ASP B 1 129 ? 23.828 9.906 -0.523 1 97.56 129 ASP B O 1
ATOM 2189 N N . ASP B 1 130 ? 25.109 10.93 0.907 1 95.75 130 ASP B N 1
ATOM 2190 C CA . ASP B 1 130 ? 25.938 11.562 -0.112 1 95.75 130 ASP B CA 1
ATOM 2191 C C . ASP B 1 130 ? 26.781 10.531 -0.862 1 95.75 130 ASP B C 1
ATOM 2193 O O . ASP B 1 130 ? 27.312 10.812 -1.935 1 95.75 130 ASP B O 1
ATOM 2197 N N . ASN B 1 131 ? 26.891 9.336 -0.324 1 95.31 131 ASN B N 1
ATOM 2198 C CA . ASN B 1 131 ? 27.672 8.281 -0.949 1 95.31 131 ASN B CA 1
ATOM 2199 C C . ASN B 1 131 ? 26.781 7.262 -1.654 1 95.31 131 ASN B C 1
ATOM 2201 O O . ASN B 1 131 ? 27.203 6.133 -1.916 1 95.31 131 ASN B O 1
ATOM 2205 N N . ASP B 1 132 ? 25.516 7.574 -1.825 1 94.62 132 ASP B N 1
ATOM 2206 C CA . ASP B 1 132 ? 24.531 6.727 -2.492 1 94.62 132 ASP B CA 1
ATOM 2207 C C . ASP B 1 132 ? 24.234 5.477 -1.665 1 94.62 132 ASP B C 1
ATOM 2209 O O . ASP B 1 132 ? 23.797 4.457 -2.205 1 94.62 132 ASP B O 1
ATOM 2213 N N . THR B 1 133 ? 24.562 5.582 -0.42 1 97.62 133 THR B N 1
ATOM 2214 C CA . THR B 1 133 ? 24.188 4.512 0.497 1 97.62 133 THR B CA 1
ATOM 2215 C C . THR B 1 133 ? 22.75 4.707 0.983 1 97.62 133 THR B C 1
ATOM 2217 O O . THR B 1 133 ? 22.344 5.824 1.305 1 97.62 133 THR B O 1
ATOM 2220 N N . VAL B 1 134 ? 22.062 3.572 0.988 1 98.56 134 VAL B N 1
ATOM 2221 C CA . VAL B 1 134 ? 20.688 3.627 1.474 1 98.56 134 VAL B CA 1
ATOM 2222 C C . VAL B 1 134 ? 20.688 3.773 2.994 1 98.56 134 VAL B C 1
ATOM 2224 O O . VAL B 1 134 ? 21.219 2.926 3.707 1 98.56 134 VAL B O 1
ATOM 2227 N N . ILE B 1 135 ? 20.047 4.844 3.457 1 98.38 135 ILE B N 1
ATOM 2228 C CA . ILE B 1 135 ? 20.047 5.078 4.898 1 98.38 135 ILE B CA 1
ATOM 2229 C C . ILE B 1 135 ? 18.609 5.055 5.426 1 98.38 135 ILE B C 1
ATOM 2231 O O . ILE B 1 135 ? 18.391 5.184 6.629 1 98.38 135 ILE B O 1
ATOM 2235 N N . GLY B 1 136 ? 17.641 4.949 4.602 1 98.25 136 GLY B N 1
ATOM 2236 C CA . GLY B 1 136 ? 16.234 4.875 4.984 1 98.25 136 GLY B CA 1
ATOM 2237 C C . GLY B 1 136 ? 15.305 4.797 3.793 1 98.25 136 GLY B C 1
ATOM 2238 O O . GLY B 1 136 ? 15.742 4.594 2.66 1 98.25 136 GLY B O 1
ATOM 2239 N N . VAL B 1 137 ? 14.062 4.863 4.062 1 98.25 137 VAL B N 1
ATOM 2240 C CA . VAL B 1 137 ? 13 4.902 3.061 1 98.25 137 VAL B CA 1
ATOM 2241 C C . VAL B 1 137 ? 11.875 5.812 3.535 1 98.25 137 VAL B C 1
ATOM 2243 O O . VAL B 1 137 ? 11.609 5.906 4.734 1 98.25 137 VAL B O 1
ATOM 2246 N N . PHE B 1 138 ? 11.359 6.594 2.66 1 96.56 138 PHE B N 1
ATOM 2247 C CA . PHE B 1 138 ? 10.211 7.453 2.912 1 96.56 138 PHE B CA 1
ATOM 2248 C C . PHE B 1 138 ? 9.031 7.043 2.037 1 96.56 138 PHE B C 1
ATOM 2250 O O . PHE B 1 138 ? 9.125 7.074 0.808 1 96.56 138 PHE B O 1
ATOM 2257 N N . SER B 1 139 ? 7.922 6.613 2.66 1 95.25 139 SER B N 1
ATOM 2258 C CA . SER B 1 139 ? 6.781 6.062 1.929 1 95.25 139 SER B CA 1
ATOM 2259 C C . SER B 1 139 ? 5.492 6.793 2.285 1 95.25 139 SER B C 1
ATOM 2261 O O . SER B 1 139 ? 5.488 7.668 3.154 1 95.25 139 SER B O 1
ATOM 2263 N N . ARG B 1 140 ? 4.473 6.418 1.595 1 90.75 140 ARG B N 1
ATOM 2264 C CA . ARG B 1 140 ? 3.154 6.949 1.913 1 90.75 140 ARG B CA 1
ATOM 2265 C C . ARG B 1 140 ? 2.781 6.66 3.363 1 90.75 140 ARG B C 1
ATOM 2267 O O . ARG B 1 140 ? 2.104 7.465 4.008 1 90.75 140 ARG B O 1
ATOM 2274 N N . ARG B 1 141 ? 3.227 5.559 3.82 1 91.75 141 ARG B N 1
ATOM 2275 C CA . ARG B 1 141 ? 2.969 5.234 5.219 1 91.75 141 ARG B CA 1
ATOM 2276 C C . ARG B 1 141 ? 3.566 6.289 6.145 1 91.75 141 ARG B C 1
ATOM 2278 O O . ARG B 1 141 ? 2.949 6.668 7.141 1 91.75 141 ARG B O 1
ATOM 2285 N N . ASP B 1 142 ? 4.695 6.68 5.887 1 91.75 142 ASP B N 1
ATOM 2286 C CA . ASP B 1 142 ? 5.352 7.695 6.703 1 91.75 142 ASP B CA 1
ATOM 2287 C C . ASP B 1 142 ? 4.59 9.016 6.652 1 91.75 142 ASP B C 1
ATOM 2289 O O . ASP B 1 142 ? 4.527 9.742 7.648 1 91.75 142 ASP B O 1
ATOM 2293 N N . VAL B 1 143 ? 4.074 9.32 5.504 1 88.62 143 VAL B N 1
ATOM 2294 C CA . VAL B 1 143 ? 3.256 10.523 5.375 1 88.62 143 VAL B CA 1
ATOM 2295 C C . VAL B 1 143 ? 2.016 10.398 6.258 1 88.62 143 VAL B C 1
ATOM 2297 O O . VAL B 1 143 ? 1.67 11.336 6.984 1 88.62 143 VAL B O 1
ATOM 2300 N N . VAL B 1 144 ? 1.361 9.289 6.172 1 90.06 144 VAL B N 1
ATOM 2301 C CA . VAL B 1 144 ? 0.166 9.062 6.98 1 90.06 144 VAL B CA 1
ATOM 2302 C C . VAL B 1 144 ? 0.522 9.125 8.461 1 90.06 144 VAL B C 1
ATOM 2304 O O . VAL B 1 144 ? -0.269 9.609 9.273 1 90.06 144 VAL B O 1
ATOM 2307 N N . GLU B 1 145 ? 1.678 8.633 8.844 1 91.12 145 GLU B N 1
ATOM 2308 C CA . GLU B 1 145 ? 2.135 8.734 10.227 1 91.12 145 GLU B CA 1
ATOM 2309 C C . GLU B 1 145 ? 2.223 10.188 10.672 1 91.12 145 GLU B C 1
ATOM 2311 O O . GLU B 1 145 ? 1.905 10.516 11.82 1 91.12 145 GLU B O 1
ATOM 2316 N N . LEU B 1 146 ? 2.65 11 9.781 1 84.88 146 LEU B N 1
ATOM 2317 C CA . LEU B 1 146 ? 2.725 12.422 10.094 1 84.88 146 LEU B CA 1
ATOM 2318 C C . LEU B 1 146 ? 1.333 13 10.32 1 84.88 146 LEU B C 1
ATOM 2320 O O . LEU B 1 146 ? 1.146 13.852 11.195 1 84.88 146 LEU B O 1
ATOM 2324 N N . ILE B 1 147 ? 0.392 12.586 9.516 1 82.12 147 ILE B N 1
ATOM 2325 C CA . ILE B 1 147 ? -0.994 13.016 9.664 1 82.12 147 ILE B CA 1
ATOM 2326 C C . ILE B 1 147 ? -1.553 12.523 10.992 1 82.12 147 ILE B C 1
ATOM 2328 O O . ILE B 1 147 ? -2.244 13.266 11.695 1 82.12 147 ILE B O 1
ATOM 2332 N N . ALA B 1 148 ? -1.229 11.32 11.344 1 85.94 148 ALA B N 1
ATOM 2333 C CA . ALA B 1 148 ? -1.738 10.688 12.555 1 85.94 148 ALA B CA 1
ATOM 2334 C C . ALA B 1 148 ? -1.175 11.375 13.805 1 85.94 148 ALA B C 1
ATOM 2336 O O . ALA B 1 148 ? -1.829 11.406 14.844 1 85.94 148 ALA B O 1
ATOM 2337 N N . LYS B 1 149 ? 0.051 11.789 13.727 1 81.31 149 LYS B N 1
ATOM 2338 C CA . LYS B 1 149 ? 0.713 12.43 14.859 1 81.31 149 LYS B CA 1
ATOM 2339 C C . LYS B 1 149 ? 0.124 13.812 15.133 1 81.31 149 LYS B C 1
ATOM 2341 O O . LYS B 1 149 ? 0.202 14.32 16.25 1 81.31 149 LYS B O 1
ATOM 2346 N N . GLU B 1 150 ? -0.309 14.469 14.086 1 64.75 150 GLU B N 1
ATOM 2347 C CA . GLU B 1 150 ? -0.779 15.844 14.242 1 64.75 150 GLU B CA 1
ATOM 2348 C C . GLU B 1 150 ? -2.027 15.898 15.117 1 64.75 150 GLU B C 1
ATOM 2350 O O . GLU B 1 150 ? -2.428 16.984 15.562 1 64.75 150 GLU B O 1
ATOM 2355 N N . SER B 1 151 ? -2.109 15.047 16.156 1 52.12 151 SER B N 1
ATOM 2356 C CA . SER B 1 151 ? -3.135 15.297 17.156 1 52.12 151 SER B CA 1
ATOM 2357 C C . SER B 1 151 ? -2.682 16.359 18.156 1 52.12 151 SER B C 1
ATOM 2359 O O . SER B 1 151 ? -1.486 16.5 18.422 1 52.12 151 SER B O 1
#